Protein AF-A0A7S4Q6T7-F1 (afdb_monomer_lite)

Radius of gyration: 35.08 Å; chains: 1; bounding box: 73×39×99 Å

In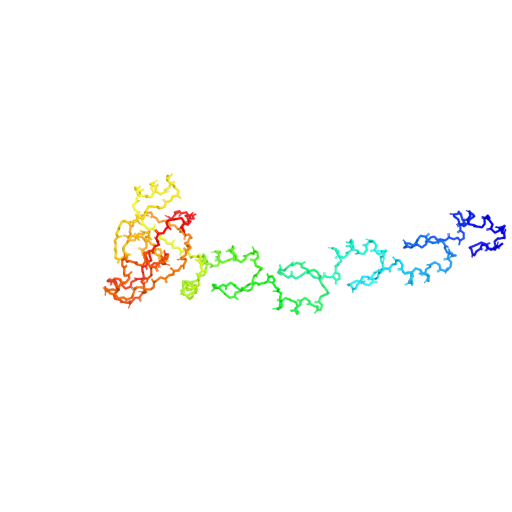terPro domains:
  IPR012317 Poly(ADP-ribose) polymerase, catalytic domain [PF00644] (137-200)

pLDDT: mean 88.5, std 10.19, range [47.94, 97.62]

Secondary structure (DSSP, 8-state):
-B-TTT--B--HHHHHHHHHH-TTEEE-TTT--EEETTTHHHHHHH-TTEEE-TTT--EEEHHHHHHHHTT-TT-EE-TTT--EE-HHHHHHHHHS-TTEEE-TTT--EEEGGGHHHHHHHHHHHS-HHHHTTGGGSTT-EEEEEEEE-HHHHHHHHHHTSPPPBS-STT-SBEEEBS-HHHHHTT-SEEEEEEEE--SEEE--STT-TTTTTGGGGT-SEEEEPTTSSSSTT---EEEES-GGGEEEEEE-

Sequence (252 aa):
ASCEGCNRRFAKADLAAHALYCHGLRACSFCKGRFAKAAVLAHESSCGLAASCEGCNRRFAKADLAVHLRSCTGFRACSFCKSRMLPANVAAHERSCPEVATCSVCNHRVAKNSLADHQIQCCVHAPFSQQTLAAQSDGMKIVMYHGTSERNAASIRREGRFRPSTGGMLGRGVYLSKDVQKAKHYGPVIFRCLVSVGRVKKIDRQGHPLQKTWQTNGYNTAWVPPRCGMVPSGLEENCVLDPDRIQILGAL

Foldseek 3Di:
DAAQQPRDDDDPVCNVVCQVPDPQWDAAPAPRDTDGPVCNVVCNVVPPQWDADPQPRDIDRPVCNVVCQVPPPRWDAAPAPRDTDGPVCNVVCNVVPPQWDAAQQPRDIHGVVCNVVCNVVCLVPPDPVSVVVSLQDFFRKHKWKAAAEPVLVVVCVVVVWHDWDCQDQQGTAGKTGNDPVVNVVHHDKMWIKTARQGAEAEDQDRPDVNSHPVLVVPGQKYKYQAQSPSDPVSGMIMGGHDRVRIHTPDID

Organism: NCBI:txid311494

Structure (mmCIF, N/CA/C/O backbone):
data_AF-A0A7S4Q6T7-F1
#
_entry.id   AF-A0A7S4Q6T7-F1
#
loop_
_atom_site.group_PDB
_atom_site.id
_atom_site.type_symbol
_atom_site.label_atom_id
_atom_site.label_alt_id
_atom_site.label_comp_id
_atom_site.label_asym_id
_atom_site.label_entity_id
_atom_site.label_seq_id
_atom_site.pdbx_PDB_ins_code
_atom_site.Cartn_x
_atom_site.Cartn_y
_atom_site.Cartn_z
_atom_site.occupancy
_atom_site.B_iso_or_equiv
_atom_site.auth_seq_id
_atom_site.auth_comp_id
_atom_site.auth_asym_id
_atom_site.auth_atom_id
_atom_site.pdbx_PDB_model_num
ATOM 1 N N . ALA A 1 1 ? -38.428 17.100 55.686 1.00 87.19 1 ALA A N 1
ATOM 2 C CA . ALA A 1 1 ? -38.336 16.081 54.620 1.00 87.19 1 ALA A CA 1
ATOM 3 C C . ALA A 1 1 ? -37.640 14.839 55.178 1.00 87.19 1 ALA A C 1
ATOM 5 O O . ALA A 1 1 ? -36.886 14.980 56.136 1.00 87.19 1 ALA A O 1
ATOM 6 N N . SER A 1 2 ? -37.920 13.646 54.652 1.00 90.25 2 SER A N 1
ATOM 7 C CA . SER A 1 2 ? -37.324 12.391 55.141 1.00 90.25 2 SER A CA 1
ATOM 8 C C . SER A 1 2 ? -36.236 11.906 54.187 1.00 90.25 2 SER A C 1
ATOM 10 O O . SER A 1 2 ? -36.388 12.025 52.975 1.00 90.25 2 SER A O 1
ATOM 12 N N . CYS A 1 3 ? -35.139 11.378 54.726 1.00 89.81 3 CYS A N 1
ATOM 13 C CA . CYS A 1 3 ? -34.077 10.773 53.927 1.00 89.81 3 CYS A CA 1
ATOM 14 C C . CYS A 1 3 ? -34.484 9.369 53.469 1.00 89.81 3 CYS A C 1
ATOM 16 O O . CYS A 1 3 ? -34.726 8.507 54.307 1.00 89.81 3 CYS A O 1
ATOM 18 N N . GLU A 1 4 ? -34.474 9.109 52.162 1.00 87.19 4 GLU A N 1
ATOM 19 C CA . GLU A 1 4 ? -34.839 7.803 51.584 1.00 87.19 4 GLU A CA 1
ATOM 20 C C . GLU A 1 4 ? -33.895 6.655 51.989 1.00 87.19 4 GLU A C 1
ATOM 22 O O . GLU A 1 4 ? -34.248 5.486 51.883 1.00 87.19 4 GLU A O 1
ATOM 27 N N . GLY A 1 5 ? -32.677 6.968 52.446 1.00 87.94 5 GLY A N 1
ATOM 28 C CA . GLY A 1 5 ? -31.685 5.960 52.830 1.00 87.94 5 GLY A CA 1
ATOM 29 C C . GLY A 1 5 ? -31.777 5.491 54.284 1.00 87.94 5 GLY A C 1
ATOM 30 O O . GLY A 1 5 ? -31.448 4.344 54.572 1.00 87.94 5 GLY A O 1
ATOM 31 N N . CYS A 1 6 ? -32.163 6.370 55.214 1.00 90.75 6 CYS A N 1
ATOM 32 C CA . CYS A 1 6 ? -32.171 6.079 56.658 1.00 90.75 6 CYS A CA 1
ATOM 33 C C . CYS A 1 6 ? -33.498 6.408 57.355 1.00 90.75 6 CYS A C 1
ATOM 35 O O . CYS A 1 6 ? -33.598 6.252 58.570 1.00 90.75 6 CYS A O 1
ATOM 37 N N . ASN A 1 7 ? -34.487 6.909 56.610 1.00 91.25 7 ASN A N 1
ATOM 38 C CA . ASN A 1 7 ? -35.818 7.318 57.067 1.00 91.25 7 ASN A CA 1
ATOM 39 C C . ASN A 1 7 ? -35.849 8.393 58.172 1.00 91.25 7 ASN A C 1
ATOM 41 O O . ASN A 1 7 ? -36.918 8.730 58.679 1.00 91.25 7 ASN A O 1
ATOM 45 N N . ARG A 1 8 ? -34.704 8.998 58.520 1.00 90.94 8 ARG A N 1
ATOM 46 C CA . ARG A 1 8 ? -34.639 10.123 59.466 1.00 90.94 8 ARG A CA 1
ATOM 47 C C . ARG A 1 8 ? -35.201 11.399 58.836 1.00 90.94 8 ARG A C 1
ATOM 49 O O . ARG A 1 8 ? -35.048 11.637 57.635 1.00 90.94 8 ARG A O 1
ATOM 56 N N . ARG A 1 9 ? -35.842 12.226 59.665 1.00 92.62 9 ARG A N 1
ATOM 57 C CA . ARG A 1 9 ? -36.439 13.508 59.269 1.00 92.62 9 ARG A CA 1
ATOM 58 C C . ARG A 1 9 ? -35.442 14.641 59.490 1.00 92.62 9 ARG A C 1
ATOM 60 O O . ARG A 1 9 ? -34.820 14.717 60.540 1.00 92.62 9 ARG A O 1
ATOM 67 N N . PHE A 1 10 ? -35.351 15.532 58.513 1.00 91.44 10 PHE A N 1
ATOM 68 C CA . PHE A 1 10 ? -34.520 16.733 58.545 1.00 91.44 10 PHE A CA 1
ATOM 69 C C . PHE A 1 10 ? -35.343 17.947 58.110 1.00 91.44 10 PHE A C 1
ATOM 71 O O . PHE A 1 10 ? -36.349 17.805 57.391 1.00 91.44 10 PHE A O 1
ATOM 78 N N . ALA A 1 11 ? -34.906 19.148 58.493 1.00 92.56 11 ALA A N 1
ATOM 79 C CA . ALA A 1 11 ? -35.377 20.357 57.831 1.00 92.56 11 ALA A CA 1
ATOM 80 C C . ALA A 1 11 ? -35.034 20.277 56.333 1.00 92.56 11 ALA A C 1
ATOM 82 O O . ALA A 1 11 ? -34.084 19.607 55.923 1.00 92.56 11 ALA A O 1
ATOM 83 N N . LYS A 1 12 ? -35.846 20.911 55.481 1.00 87.25 12 LYS A N 1
ATOM 84 C CA . LYS A 1 12 ? -35.692 20.796 54.020 1.00 87.25 12 LYS A CA 1
ATOM 85 C C . LYS A 1 12 ? -34.316 21.291 53.544 1.00 87.25 12 LYS A C 1
ATOM 87 O O . LYS A 1 12 ? -33.762 20.690 52.632 1.00 87.25 12 LYS A O 1
ATOM 92 N N . ALA A 1 13 ? -33.776 22.327 54.188 1.00 90.00 13 ALA A N 1
ATOM 93 C CA . ALA A 1 13 ? -32.452 22.877 53.903 1.00 90.00 13 ALA A CA 1
ATOM 94 C C . ALA A 1 13 ? -31.308 21.897 54.241 1.00 90.00 13 ALA A C 1
ATOM 96 O O . ALA A 1 13 ? -30.344 21.799 53.488 1.00 90.00 13 ALA A O 1
ATOM 97 N N . ASP A 1 14 ? -31.454 21.105 55.306 1.00 91.12 14 ASP A N 1
ATOM 98 C CA . ASP A 1 14 ? -30.381 20.238 55.818 1.00 91.12 14 ASP A CA 1
ATOM 99 C C . ASP A 1 14 ? -30.351 18.853 55.160 1.00 91.12 14 ASP A C 1
ATOM 101 O O . ASP A 1 14 ? -29.349 18.135 55.232 1.00 91.12 14 ASP A O 1
ATOM 105 N N . LEU A 1 15 ? -31.445 18.454 54.500 1.00 88.25 15 LEU A N 1
ATOM 106 C CA . LEU A 1 15 ? -31.558 17.130 53.887 1.00 88.25 15 LEU A CA 1
ATOM 107 C C . LEU A 1 15 ? -30.479 16.896 52.818 1.00 88.25 15 LEU A C 1
ATOM 109 O O . LEU A 1 15 ? -29.923 15.799 52.742 1.00 88.25 15 LEU A O 1
ATOM 113 N N . ALA A 1 16 ? -30.166 17.916 52.015 1.00 86.62 16 ALA A N 1
ATOM 114 C CA . ALA A 1 16 ? -29.150 17.821 50.969 1.00 86.62 16 ALA A CA 1
ATOM 115 C C . ALA A 1 16 ? -27.748 17.588 51.557 1.00 86.62 16 ALA A C 1
ATOM 117 O O . ALA A 1 16 ? -27.027 16.704 51.095 1.00 86.62 16 ALA A O 1
ATOM 118 N N . ALA A 1 17 ? -27.394 18.315 52.622 1.00 90.19 17 ALA A N 1
ATOM 119 C CA . ALA A 1 17 ? -26.119 18.152 53.317 1.00 90.19 17 ALA A CA 1
ATOM 120 C C . ALA A 1 17 ? -26.006 16.770 53.985 1.00 90.19 17 ALA A C 1
ATOM 122 O O . ALA A 1 17 ? -24.982 16.099 53.852 1.00 90.19 17 ALA A O 1
ATOM 123 N N . HIS A 1 18 ? -27.077 16.292 54.630 1.00 91.62 18 HIS A N 1
ATOM 124 C CA . HIS A 1 18 ? -27.120 14.944 55.204 1.00 91.62 18 HIS A CA 1
ATOM 125 C C . HIS A 1 18 ? -26.920 13.850 54.144 1.00 91.62 18 HIS A C 1
ATOM 127 O O . HIS A 1 18 ? -26.183 12.885 54.371 1.00 91.62 18 HIS A O 1
ATOM 133 N N . ALA A 1 19 ? -27.570 13.983 52.983 1.00 88.38 19 ALA A N 1
ATOM 134 C CA . ALA A 1 19 ? -27.533 12.970 51.933 1.00 88.38 19 ALA A CA 1
ATOM 135 C C . ALA A 1 19 ? -26.102 12.670 51.452 1.00 88.38 19 ALA A C 1
ATOM 137 O O . ALA A 1 19 ? -25.804 11.514 51.143 1.00 88.38 19 ALA A O 1
ATOM 138 N N . LEU A 1 20 ? -25.202 13.661 51.462 1.00 87.00 20 LEU A N 1
ATOM 139 C CA . LEU A 1 20 ? -23.793 13.510 51.070 1.00 87.00 20 LEU A CA 1
ATOM 140 C C . LEU A 1 20 ? -23.015 12.510 51.938 1.00 87.00 20 LEU A C 1
ATOM 142 O O . LEU A 1 20 ? -22.098 11.863 51.437 1.00 87.00 20 LEU A O 1
ATOM 146 N N . TYR A 1 21 ? -23.405 12.333 53.201 1.00 89.81 21 TYR A N 1
ATOM 147 C CA . TYR A 1 21 ? -22.691 11.488 54.168 1.00 89.81 21 TYR A CA 1
ATOM 148 C C . TYR A 1 21 ? -23.543 10.331 54.703 1.00 89.81 21 TYR A C 1
ATOM 150 O O . TYR A 1 21 ? -23.079 9.518 55.499 1.00 89.81 21 TYR A O 1
ATOM 158 N N . CYS A 1 22 ? -24.795 10.212 54.258 1.00 91.06 22 CYS A N 1
ATOM 159 C CA . CYS A 1 22 ? -25.691 9.166 54.726 1.00 91.06 22 CYS A CA 1
ATOM 160 C C . CYS A 1 22 ? -25.204 7.770 54.302 1.00 91.06 22 CYS A C 1
ATOM 162 O O . CYS A 1 22 ? -25.173 7.441 53.112 1.00 91.06 22 CYS A O 1
ATOM 164 N N . HIS A 1 23 ? -24.912 6.916 55.288 1.00 90.88 23 HIS A N 1
ATOM 165 C CA . HIS A 1 23 ? -24.556 5.507 55.080 1.00 90.88 23 HIS A CA 1
ATOM 166 C C . HIS A 1 23 ? -25.702 4.659 54.505 1.00 90.88 23 HIS A C 1
ATOM 168 O O . HIS A 1 23 ? -25.447 3.573 53.986 1.00 90.88 23 HIS A O 1
ATOM 174 N N . GLY A 1 24 ? -26.951 5.127 54.593 1.00 91.44 24 GLY A N 1
ATOM 175 C CA . GLY A 1 24 ? -28.113 4.494 53.958 1.00 91.44 24 GLY A CA 1
ATOM 176 C C . GLY A 1 24 ? -28.202 4.747 52.449 1.00 91.44 24 GLY A C 1
ATOM 177 O O . GLY A 1 24 ? -28.953 4.070 51.747 1.00 91.44 24 GLY A O 1
ATOM 178 N N . LEU A 1 25 ? -27.406 5.692 51.939 1.00 93.19 25 LEU A N 1
ATOM 179 C CA . LEU A 1 25 ? -27.335 6.031 50.525 1.00 93.19 25 LEU A CA 1
ATOM 180 C C . LEU A 1 25 ? -26.034 5.518 49.899 1.00 93.19 25 LEU A C 1
ATOM 182 O O . LEU A 1 25 ? -24.967 5.573 50.514 1.00 93.19 25 LEU A O 1
ATOM 186 N N . ARG A 1 26 ? -26.112 5.076 48.644 1.00 94.44 26 ARG A N 1
ATOM 187 C CA . ARG A 1 26 ? -24.965 4.728 47.797 1.00 94.44 26 ARG A CA 1
ATOM 188 C C . ARG A 1 26 ? -24.995 5.595 46.544 1.00 94.44 26 ARG A C 1
ATOM 190 O O . ARG A 1 26 ? -26.059 5.815 45.969 1.00 94.44 26 ARG A O 1
ATOM 197 N N . ALA A 1 27 ? -23.833 6.082 46.123 1.00 92.62 27 ALA A N 1
ATOM 198 C CA . ALA A 1 27 ? -23.716 6.773 44.848 1.00 92.62 27 ALA A CA 1
ATOM 199 C C . ALA A 1 27 ? -23.863 5.775 43.688 1.00 92.62 27 ALA A C 1
ATOM 201 O O . ALA A 1 27 ? -23.316 4.674 43.739 1.00 92.62 27 ALA A O 1
ATOM 202 N N . CYS A 1 28 ? -24.585 6.169 42.644 1.00 92.38 28 CYS A N 1
ATOM 203 C CA . CYS A 1 28 ? -24.589 5.470 41.366 1.00 92.38 28 CYS A CA 1
ATOM 204 C C . CYS A 1 28 ? -23.191 5.538 40.741 1.00 92.38 28 CYS A C 1
ATOM 206 O O . CYS A 1 28 ? -22.583 6.612 40.664 1.00 92.38 28 CYS A O 1
ATOM 208 N N . SER A 1 29 ? -22.705 4.405 40.239 1.00 90.88 29 SER A N 1
ATOM 209 C CA . SER A 1 29 ? -21.382 4.285 39.616 1.00 90.88 29 SER A CA 1
ATOM 210 C C . SER A 1 29 ? -21.207 5.220 38.414 1.00 90.88 29 SER A C 1
ATOM 212 O O . SER A 1 29 ? -20.089 5.657 38.132 1.00 90.88 29 SER A O 1
ATOM 214 N N . PHE A 1 30 ? -22.315 5.604 37.772 1.00 92.69 30 PHE A N 1
ATOM 215 C CA . PHE A 1 30 ? -22.342 6.407 36.550 1.00 92.69 30 PHE A CA 1
ATOM 216 C C . PHE A 1 30 ? -22.655 7.888 36.808 1.00 92.69 30 PHE A C 1
ATOM 218 O O . PHE A 1 30 ? -21.812 8.738 36.545 1.00 92.69 30 PHE A O 1
ATOM 225 N N . CYS A 1 31 ? -23.842 8.215 37.343 1.00 91.19 31 CYS A N 1
ATOM 226 C CA . CYS A 1 31 ? -24.288 9.608 37.505 1.00 91.19 31 CYS A CA 1
ATOM 227 C C . CYS A 1 31 ? -23.819 10.284 38.796 1.00 91.19 31 CYS A C 1
ATOM 229 O O . CYS A 1 31 ? -24.056 11.473 38.976 1.00 91.19 31 CYS A O 1
ATOM 231 N N . LYS A 1 32 ? -23.217 9.522 39.718 1.00 91.06 32 LYS A N 1
ATOM 232 C CA . LYS A 1 32 ? -22.807 9.962 41.063 1.00 91.06 32 LYS A CA 1
ATOM 233 C C . LYS A 1 32 ? -23.946 10.453 41.972 1.00 91.06 32 LYS A C 1
ATOM 235 O O . LYS A 1 32 ? -23.698 10.731 43.143 1.00 91.06 32 LYS A O 1
ATOM 240 N N . GLY A 1 33 ? -25.192 10.470 41.490 1.00 90.12 33 GLY A N 1
ATOM 241 C CA . GLY A 1 33 ? -26.385 10.678 42.307 1.00 90.12 33 GLY A CA 1
ATOM 242 C C . GLY A 1 33 ? -26.477 9.637 43.422 1.00 90.12 33 GLY A C 1
ATOM 243 O O . GLY A 1 33 ? -26.084 8.483 43.232 1.00 90.12 33 GLY A O 1
ATOM 244 N N . ARG A 1 34 ? -26.953 10.045 44.601 1.00 91.44 34 ARG A N 1
ATOM 245 C CA . ARG A 1 34 ? -27.057 9.181 45.781 1.00 91.44 34 ARG A CA 1
ATOM 246 C C . ARG A 1 34 ? -28.473 8.635 45.910 1.00 91.44 34 ARG A C 1
ATOM 248 O O . ARG A 1 34 ? -29.421 9.405 45.966 1.00 91.44 34 ARG A O 1
ATOM 255 N N . PHE A 1 35 ? -28.587 7.316 45.994 1.00 92.69 35 PHE A N 1
ATOM 256 C CA . PHE A 1 35 ? -29.855 6.589 46.069 1.00 92.69 35 PHE A CA 1
ATOM 257 C C . PHE A 1 35 ? -29.859 5.679 47.290 1.00 92.69 35 PHE A C 1
ATOM 259 O O . PHE A 1 35 ? -28.792 5.286 47.770 1.00 92.69 35 PHE A O 1
ATOM 266 N N . ALA A 1 36 ? -31.042 5.300 47.774 1.00 93.31 36 ALA A N 1
ATOM 267 C CA . ALA A 1 36 ? -31.161 4.254 48.784 1.00 93.31 36 ALA A CA 1
ATOM 268 C C . ALA A 1 36 ? -30.405 2.993 48.337 1.00 93.31 36 ALA A C 1
ATOM 270 O O . ALA A 1 36 ? -30.491 2.578 47.177 1.00 93.31 36 ALA A O 1
ATOM 271 N N . LYS A 1 37 ? -29.666 2.363 49.258 1.00 92.50 37 LYS A N 1
ATOM 272 C CA . LYS A 1 37 ? -28.867 1.158 48.965 1.00 92.50 37 LYS A CA 1
ATOM 273 C C . LYS A 1 37 ? -29.670 0.029 48.303 1.00 92.50 37 LYS A C 1
ATOM 275 O O . LYS A 1 37 ? -29.104 -0.704 47.502 1.00 92.50 37 LYS A O 1
ATOM 280 N N . ALA A 1 38 ? -30.964 -0.087 48.597 1.00 89.88 38 ALA A N 1
ATOM 281 C CA . ALA A 1 38 ? -31.848 -1.076 47.979 1.00 89.88 38 ALA A CA 1
ATOM 282 C C . ALA A 1 38 ? -32.242 -0.736 46.524 1.00 89.88 38 ALA A C 1
ATOM 284 O O . ALA A 1 38 ? -32.524 -1.634 45.741 1.00 89.88 38 ALA A O 1
ATOM 285 N N . ALA A 1 39 ? -32.235 0.546 46.143 1.00 91.69 39 ALA A N 1
ATOM 286 C CA . ALA A 1 39 ? -32.721 1.023 44.843 1.00 91.69 39 ALA A CA 1
ATOM 287 C C . ALA A 1 39 ? -31.597 1.342 43.841 1.00 91.69 39 ALA A C 1
ATOM 289 O O . ALA A 1 39 ? -31.818 1.353 42.631 1.00 91.69 39 ALA A O 1
ATOM 290 N N . VAL A 1 40 ? -30.377 1.589 44.326 1.00 92.81 40 VAL A N 1
ATOM 291 C CA . VAL A 1 40 ? -29.240 2.019 43.495 1.00 92.81 40 VAL A CA 1
ATOM 292 C C . VAL A 1 40 ? -28.896 1.035 42.368 1.00 92.81 40 VAL A C 1
ATOM 294 O O . VAL A 1 40 ? -28.528 1.484 41.291 1.00 92.81 40 VAL A O 1
ATOM 297 N N . LEU A 1 41 ? -29.061 -0.281 42.565 1.00 90.50 41 LEU A N 1
ATOM 298 C CA . LEU A 1 41 ? -28.802 -1.287 41.522 1.00 90.50 41 LEU A CA 1
ATOM 299 C C . LEU A 1 41 ? -29.834 -1.222 40.382 1.00 90.50 41 LEU A C 1
ATOM 301 O O . LEU A 1 41 ? -29.469 -1.300 39.210 1.00 90.50 41 LEU A O 1
ATOM 305 N N . ALA A 1 42 ? -31.113 -1.028 40.720 1.00 92.56 42 ALA A N 1
ATOM 306 C CA . ALA A 1 42 ? -32.193 -0.861 39.746 1.00 92.56 42 ALA A CA 1
ATOM 307 C C . ALA A 1 42 ? -32.084 0.477 38.994 1.00 92.56 42 ALA A C 1
ATOM 309 O O . ALA A 1 42 ? -32.344 0.550 37.794 1.00 92.56 42 ALA A O 1
ATOM 310 N N . HIS A 1 43 ? -31.639 1.537 39.678 1.00 93.00 43 HIS A N 1
ATOM 311 C CA . HIS A 1 43 ? -31.281 2.786 39.009 1.00 93.00 43 HIS A CA 1
ATOM 312 C C . HIS A 1 43 ? -30.083 2.585 38.080 1.00 93.00 43 HIS A C 1
ATOM 314 O O . HIS A 1 43 ? -30.097 3.056 36.945 1.00 93.00 43 HIS A O 1
ATOM 320 N N . GLU A 1 44 ? -29.036 1.898 38.545 1.00 92.94 44 GLU A N 1
ATOM 321 C CA . GLU A 1 44 ? -27.827 1.683 37.763 1.00 92.94 44 GLU A CA 1
ATOM 322 C C . GLU A 1 44 ? -28.172 1.046 36.425 1.00 92.94 44 GLU A C 1
ATOM 324 O O . GLU A 1 44 ? -27.760 1.626 35.430 1.00 92.94 44 GLU A O 1
ATOM 329 N N . SER A 1 45 ? -28.992 -0.011 36.361 1.00 90.44 45 SER A N 1
ATOM 330 C CA . SER A 1 45 ? -29.375 -0.693 35.108 1.00 90.44 45 SER A CA 1
ATOM 331 C C . SER A 1 45 ? -30.078 0.195 34.068 1.00 90.44 45 SER A C 1
ATOM 333 O O . SER A 1 45 ? -29.932 -0.051 32.871 1.00 90.44 45 SER A O 1
ATOM 335 N N . SER A 1 46 ? -30.762 1.259 34.498 1.00 92.06 46 SER A N 1
ATOM 336 C CA . SER A 1 46 ? -31.504 2.199 33.640 1.00 92.06 46 SER A CA 1
ATOM 337 C C . SER A 1 46 ? -30.920 3.621 33.626 1.00 92.06 46 SER A C 1
ATOM 339 O O . SER A 1 46 ? -31.489 4.531 33.026 1.00 92.06 46 SER A O 1
ATOM 341 N N . CYS A 1 47 ? -29.756 3.832 34.251 1.00 92.69 47 CYS A N 1
ATOM 342 C CA . CYS A 1 47 ? -29.143 5.153 34.380 1.00 92.69 47 CYS A CA 1
ATOM 343 C C . CYS A 1 47 ? -28.832 5.780 33.009 1.00 92.69 47 CYS A C 1
ATOM 345 O O . CYS A 1 47 ? -28.023 5.239 32.255 1.00 92.69 47 CYS A O 1
ATOM 347 N N . GLY A 1 48 ? -29.398 6.957 32.718 1.00 90.56 48 GLY A N 1
ATOM 348 C CA . GLY A 1 48 ? -29.227 7.657 31.433 1.00 90.56 48 GLY A CA 1
ATOM 349 C C . GLY A 1 48 ? -27.832 8.251 31.176 1.00 90.56 48 GLY A C 1
ATOM 350 O O . GLY A 1 48 ? -27.531 8.665 30.051 1.00 90.56 48 GLY A O 1
ATOM 351 N N . LEU A 1 49 ? -26.963 8.292 32.195 1.00 91.75 49 LEU A N 1
ATOM 352 C CA . LEU A 1 49 ? -25.543 8.658 32.051 1.00 91.75 49 LEU A CA 1
ATOM 353 C C . LEU A 1 49 ? -24.632 7.454 31.772 1.00 91.75 49 LEU A C 1
ATOM 355 O O . LEU A 1 49 ? -23.437 7.632 31.527 1.00 91.75 49 LEU A O 1
ATOM 359 N N . ALA A 1 50 ? -25.193 6.244 31.758 1.00 92.88 50 ALA A N 1
ATOM 360 C CA . ALA A 1 50 ? -24.518 5.054 31.275 1.00 92.88 50 ALA A CA 1
ATOM 361 C C . ALA A 1 50 ? -24.930 4.722 29.838 1.00 92.88 50 ALA A C 1
ATOM 363 O O . ALA A 1 50 ? -26.023 5.061 29.383 1.00 92.88 50 ALA A O 1
ATOM 364 N N . ALA A 1 51 ? -24.042 4.037 29.132 1.00 94.38 51 ALA A N 1
ATOM 365 C CA . ALA A 1 51 ? -24.288 3.472 27.818 1.00 94.38 51 ALA A CA 1
ATOM 366 C C . ALA A 1 51 ? -23.773 2.031 27.778 1.00 94.38 51 ALA A C 1
ATOM 368 O O . ALA A 1 51 ? -22.771 1.692 28.417 1.00 94.38 51 ALA A O 1
ATOM 369 N N . SER A 1 52 ? -24.482 1.180 27.046 1.00 94.19 52 SER A N 1
ATOM 370 C CA . SER A 1 52 ? -24.095 -0.212 26.835 1.00 94.19 52 SER A CA 1
ATOM 371 C C . SER A 1 52 ? -23.169 -0.317 25.629 1.00 94.19 52 SER A C 1
ATOM 373 O O . SER A 1 52 ? -23.388 0.321 24.604 1.00 94.19 52 SER A O 1
ATOM 375 N N . CYS A 1 53 ? -22.136 -1.140 25.746 1.00 94.62 53 CYS A N 1
ATOM 376 C CA . CYS A 1 53 ? -21.279 -1.499 24.628 1.00 94.62 53 CYS A CA 1
ATOM 377 C C . CYS A 1 53 ? -21.978 -2.536 23.741 1.00 94.62 53 CYS A C 1
ATOM 379 O O . CYS A 1 53 ? -22.262 -3.630 24.214 1.00 94.62 53 CYS A O 1
ATOM 381 N N . GLU A 1 54 ? -22.181 -2.248 22.456 1.00 93.25 54 GLU A N 1
ATOM 382 C CA . GLU A 1 54 ? -22.834 -3.179 21.515 1.00 93.25 54 GLU A CA 1
ATOM 383 C C . GLU A 1 54 ? -22.077 -4.506 21.342 1.00 93.25 54 GLU A C 1
ATOM 385 O O . GLU A 1 54 ? -22.675 -5.537 21.058 1.00 93.25 54 GLU A O 1
ATOM 390 N N . GLY A 1 55 ? -20.752 -4.500 21.525 1.00 92.19 55 GLY A N 1
ATOM 391 C CA . GLY A 1 55 ? -19.927 -5.693 21.333 1.00 92.19 55 GLY A CA 1
ATOM 392 C C . GLY A 1 55 ? -19.923 -6.663 22.519 1.00 92.19 55 GLY A C 1
ATOM 393 O O . GLY A 1 55 ? -19.788 -7.865 22.318 1.00 92.19 55 GLY A O 1
ATOM 394 N N . CYS A 1 56 ? -20.018 -6.169 23.761 1.00 93.88 56 CYS A N 1
ATOM 395 C CA . CYS A 1 56 ? -19.927 -7.021 24.961 1.00 93.88 56 CYS A CA 1
ATOM 396 C C . CYS A 1 56 ? -21.070 -6.842 25.968 1.00 93.88 56 CYS A C 1
ATOM 398 O O . CYS A 1 56 ? -21.040 -7.455 27.033 1.00 93.88 56 CYS A O 1
ATOM 400 N N . ASN A 1 57 ? -22.043 -5.981 25.662 1.00 93.06 57 ASN A N 1
ATOM 401 C CA . ASN A 1 57 ? -23.225 -5.659 26.466 1.00 93.06 57 ASN A CA 1
ATOM 402 C C . ASN A 1 57 ? -22.954 -5.113 27.882 1.00 93.06 57 ASN A C 1
ATOM 404 O O . ASN A 1 57 ? -23.886 -4.896 28.655 1.00 93.06 57 ASN A O 1
ATOM 408 N N . ARG A 1 58 ? -21.693 -4.825 28.234 1.00 92.06 58 ARG A N 1
ATOM 409 C CA . ARG A 1 58 ? -21.344 -4.167 29.500 1.00 92.06 58 ARG A CA 1
ATOM 410 C C . ARG A 1 58 ? -21.701 -2.686 29.464 1.00 92.06 58 ARG A C 1
ATOM 412 O O . ARG A 1 58 ? -21.614 -2.043 28.418 1.00 92.06 58 ARG A O 1
ATOM 419 N N . ARG A 1 59 ? -22.070 -2.148 30.628 1.00 92.56 59 ARG A N 1
ATOM 420 C CA . ARG A 1 59 ? -22.469 -0.747 30.800 1.00 92.56 59 ARG A CA 1
ATOM 421 C C . ARG A 1 59 ? -21.308 0.072 31.346 1.00 92.56 59 ARG A C 1
ATOM 423 O O . ARG A 1 59 ? -20.643 -0.345 32.290 1.00 92.56 59 ARG A O 1
ATOM 430 N N . PHE A 1 60 ? -21.096 1.236 30.753 1.00 93.00 60 PHE A N 1
ATOM 431 C CA . PHE A 1 60 ? -20.032 2.174 31.100 1.00 93.00 60 PHE A CA 1
ATOM 432 C C . PHE A 1 60 ? -20.630 3.561 31.282 1.00 93.00 60 PHE A C 1
ATOM 434 O O . PHE A 1 60 ? -21.657 3.869 30.673 1.00 93.00 60 PHE A O 1
ATOM 441 N N . ALA A 1 61 ? -19.984 4.424 32.067 1.00 91.75 61 ALA A N 1
ATOM 442 C CA . ALA A 1 61 ? -20.281 5.847 31.968 1.00 91.75 61 ALA A CA 1
ATOM 443 C C . ALA A 1 61 ? -20.002 6.301 30.526 1.00 91.75 61 ALA A C 1
ATOM 445 O O . ALA A 1 61 ? -19.057 5.822 29.896 1.00 91.75 61 ALA A O 1
ATOM 446 N N . LYS A 1 62 ? -20.816 7.213 29.985 1.00 88.81 62 LYS A N 1
ATOM 447 C CA . LYS A 1 62 ? -20.678 7.659 28.584 1.00 88.81 62 LYS A CA 1
ATOM 448 C C . LYS A 1 62 ? -19.257 8.132 28.237 1.00 88.81 62 LYS A C 1
ATOM 450 O O . LYS A 1 62 ? -18.778 7.831 27.149 1.00 88.81 62 LYS A O 1
ATOM 455 N N . ALA A 1 63 ? -18.572 8.794 29.172 1.00 86.56 63 ALA A N 1
ATOM 456 C CA . ALA A 1 63 ? -17.181 9.228 29.013 1.00 86.56 63 ALA A CA 1
ATOM 457 C C . ALA A 1 63 ? -16.187 8.055 28.869 1.00 86.56 63 ALA A C 1
ATOM 459 O O . ALA A 1 63 ? -15.240 8.133 28.088 1.00 86.56 63 ALA A O 1
ATOM 460 N N . ASP A 1 64 ? -16.439 6.942 29.559 1.00 91.75 64 ASP A N 1
ATOM 461 C CA . ASP A 1 64 ? -15.551 5.775 29.586 1.00 91.75 64 ASP A CA 1
ATOM 462 C C . ASP A 1 64 ? -15.823 4.801 28.434 1.00 91.75 64 ASP A C 1
ATOM 464 O O . ASP A 1 64 ? -14.945 4.022 28.051 1.00 91.75 64 ASP A O 1
ATOM 468 N N . LEU A 1 65 ? -17.023 4.843 27.840 1.00 92.44 65 LEU A N 1
ATOM 469 C CA . LEU A 1 65 ? -17.381 3.963 26.727 1.00 92.44 65 LEU A CA 1
ATOM 470 C C . LEU A 1 65 ? -16.413 4.139 25.549 1.00 92.44 65 LEU A C 1
ATOM 472 O O . LEU A 1 65 ? -15.925 3.152 25.004 1.00 92.44 65 LEU A O 1
ATOM 476 N N . ALA A 1 66 ? -16.062 5.381 25.201 1.00 88.44 66 ALA A N 1
ATOM 477 C CA . ALA A 1 66 ? -15.111 5.665 24.125 1.00 88.44 66 ALA A CA 1
ATOM 478 C C . ALA A 1 66 ? -13.717 5.062 24.387 1.00 88.44 66 ALA A C 1
ATOM 480 O O . ALA A 1 66 ? -13.025 4.652 23.452 1.00 88.44 66 ALA A O 1
ATOM 481 N N . VAL A 1 67 ? -13.304 4.976 25.656 1.00 92.62 67 VAL A N 1
ATOM 482 C CA . VAL A 1 67 ? -12.054 4.323 26.068 1.00 92.62 67 VAL A CA 1
ATOM 483 C C . VAL A 1 67 ? -12.161 2.811 25.918 1.00 92.62 67 VAL A C 1
ATOM 485 O O . VAL A 1 67 ? -11.288 2.189 25.313 1.00 92.62 67 VAL A O 1
ATOM 488 N N . HIS A 1 68 ? -13.262 2.233 26.392 1.00 93.62 68 HIS A N 1
ATOM 489 C CA . HIS A 1 68 ? -13.531 0.803 26.297 1.00 93.62 68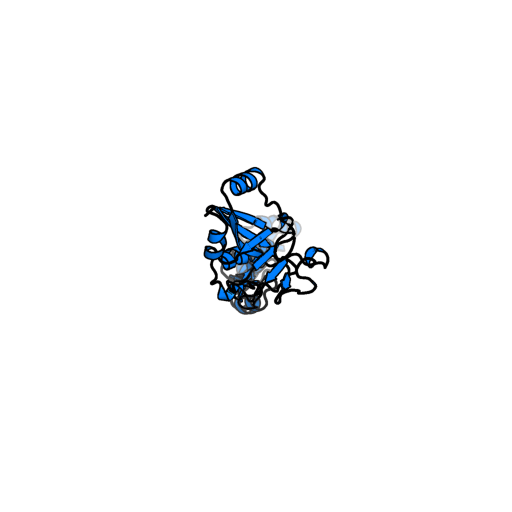 HIS A CA 1
ATOM 490 C C . HIS A 1 68 ? -13.582 0.292 24.846 1.00 93.62 68 HIS A C 1
ATOM 492 O O . HIS A 1 68 ? -13.010 -0.757 24.538 1.00 93.62 68 HIS A O 1
ATOM 498 N N . LEU A 1 69 ? -14.224 1.028 23.931 1.00 91.25 69 LEU A N 1
ATOM 499 C CA . LEU A 1 69 ? -14.377 0.615 22.527 1.00 91.25 69 LEU A CA 1
ATOM 500 C C . LEU A 1 69 ? -13.031 0.399 21.811 1.00 91.25 69 LEU A C 1
ATOM 502 O O . LEU A 1 69 ? -12.951 -0.401 20.877 1.00 91.25 69 LEU A O 1
ATOM 506 N N . ARG A 1 70 ? -11.950 1.039 22.278 1.00 89.69 70 ARG A N 1
ATOM 507 C CA . ARG A 1 70 ? -10.605 0.872 21.706 1.00 89.69 70 ARG A CA 1
ATOM 508 C C . ARG A 1 70 ? -9.976 -0.488 21.979 1.00 89.69 70 ARG A C 1
ATOM 510 O O . ARG A 1 70 ? -9.077 -0.866 21.233 1.00 89.69 70 ARG A O 1
ATOM 517 N N . SER A 1 71 ? -10.425 -1.219 22.997 1.00 91.44 71 SER A N 1
ATOM 518 C CA . SER A 1 71 ? -9.868 -2.522 23.398 1.00 91.44 71 SER A CA 1
ATOM 519 C C . SER A 1 71 ? -10.923 -3.621 23.563 1.00 91.44 71 SER A C 1
ATOM 521 O O . SER A 1 71 ? -10.575 -4.768 23.833 1.00 91.44 71 SER A O 1
ATOM 523 N N . CYS A 1 72 ? -12.205 -3.314 23.349 1.00 94.94 72 CYS A N 1
ATOM 524 C CA . CYS A 1 72 ? -13.297 -4.269 23.509 1.00 94.94 72 CYS A CA 1
ATOM 525 C C . CYS A 1 72 ? -13.178 -5.473 22.560 1.00 94.94 72 CYS A C 1
ATOM 527 O O . CYS A 1 72 ? -13.283 -5.340 21.341 1.00 94.94 72 CYS A O 1
ATOM 529 N N . THR A 1 73 ? -13.052 -6.673 23.125 1.00 93.56 73 THR A N 1
ATOM 530 C CA . THR A 1 73 ? -12.984 -7.945 22.383 1.00 93.56 73 THR A CA 1
ATOM 531 C C . THR A 1 73 ? -14.266 -8.287 21.620 1.00 93.56 73 THR A C 1
ATOM 533 O O . THR A 1 73 ? -14.230 -9.108 20.710 1.00 93.56 73 THR A O 1
ATOM 536 N N . GLY A 1 74 ? -15.381 -7.619 21.933 1.00 94.06 74 GLY A N 1
ATOM 537 C CA . GLY A 1 74 ? -16.637 -7.714 21.187 1.00 94.06 74 GLY A CA 1
ATOM 538 C C . GLY A 1 74 ? -16.610 -7.050 19.805 1.00 94.06 74 GLY A C 1
ATOM 539 O O . GLY A 1 74 ? -17.572 -7.168 19.055 1.00 94.06 74 GLY A O 1
ATOM 540 N N . PHE A 1 75 ? -15.521 -6.360 19.453 1.00 94.75 75 PHE A N 1
ATOM 541 C CA . PHE A 1 75 ? -15.305 -5.774 18.131 1.00 94.75 75 PHE A CA 1
ATOM 542 C C . PHE A 1 75 ? -14.091 -6.399 17.457 1.00 94.75 75 PHE A C 1
ATOM 544 O O . PHE A 1 75 ? -13.069 -6.649 18.100 1.00 94.75 75 PHE A O 1
ATOM 551 N N . ARG A 1 76 ? -14.168 -6.542 16.136 1.00 94.88 76 ARG A N 1
ATOM 552 C CA . ARG A 1 76 ? -13.062 -6.974 15.278 1.00 94.88 76 ARG A CA 1
ATOM 553 C C . ARG A 1 76 ? -12.658 -5.843 14.339 1.00 94.88 76 ARG A C 1
ATOM 555 O O . ARG A 1 76 ? -13.496 -5.054 13.908 1.00 94.88 76 ARG A O 1
ATOM 562 N N . ALA A 1 77 ? -11.363 -5.749 14.059 1.00 94.12 77 ALA A N 1
ATOM 563 C CA . ALA A 1 77 ? -10.822 -4.777 13.120 1.00 94.12 77 ALA A CA 1
ATOM 564 C C . ALA A 1 77 ? -10.877 -5.326 11.688 1.00 94.12 77 ALA A C 1
ATOM 566 O O . ALA A 1 77 ? -10.599 -6.505 11.471 1.00 94.12 77 ALA A O 1
ATOM 567 N N . CYS A 1 78 ? -11.194 -4.461 10.726 1.00 94.44 78 CYS A N 1
ATOM 568 C CA . CYS A 1 78 ? -11.027 -4.752 9.304 1.00 94.44 78 CYS A CA 1
ATOM 569 C C . CYS A 1 78 ? -9.554 -5.043 8.982 1.00 94.44 78 CYS A C 1
ATOM 571 O O . CYS A 1 78 ? -8.660 -4.311 9.424 1.00 94.44 78 CYS A O 1
ATOM 573 N N . SER A 1 79 ? -9.297 -6.066 8.166 1.00 92.00 79 SER A N 1
ATOM 574 C CA . SER A 1 79 ? -7.940 -6.455 7.759 1.00 92.00 79 SER A CA 1
ATOM 575 C C . SER A 1 79 ? -7.205 -5.338 7.005 1.00 92.00 79 SER A C 1
ATOM 577 O O . SER A 1 79 ? -5.979 -5.246 7.107 1.00 92.00 79 SER A O 1
ATOM 579 N N . PHE A 1 80 ? -7.942 -4.445 6.334 1.00 93.69 80 PHE A N 1
ATOM 580 C CA . PHE A 1 80 ? -7.408 -3.357 5.509 1.00 93.69 80 PHE A CA 1
ATOM 581 C C . PHE A 1 80 ? -7.346 -2.017 6.267 1.00 93.69 80 PHE A C 1
ATOM 583 O O . PHE A 1 80 ? -6.256 -1.573 6.613 1.00 93.69 80 PHE A O 1
ATOM 590 N N . CYS A 1 81 ? -8.490 -1.397 6.597 1.00 93.06 81 CYS A N 1
ATOM 591 C CA . CYS A 1 81 ? -8.539 -0.045 7.189 1.00 93.06 81 CYS A CA 1
ATOM 592 C C . CYS A 1 81 ? -8.360 0.014 8.716 1.00 93.06 81 CYS A C 1
ATOM 594 O O . CYS A 1 81 ? -8.302 1.099 9.287 1.00 93.06 81 CYS A O 1
ATOM 596 N N . LYS A 1 82 ? -8.339 -1.137 9.400 1.00 92.94 82 LYS A N 1
ATOM 597 C CA . LYS A 1 82 ? -8.260 -1.258 10.870 1.00 92.94 82 LYS A CA 1
ATOM 598 C C . LYS A 1 82 ? -9.438 -0.665 11.660 1.00 92.94 82 LYS A C 1
ATOM 600 O O . LYS A 1 82 ? -9.441 -0.764 12.887 1.00 92.94 82 LYS A O 1
ATOM 605 N N . SER A 1 83 ? -10.471 -0.135 10.999 1.00 91.75 83 SER A N 1
ATOM 606 C CA . SER A 1 83 ? -11.716 0.269 11.660 1.00 91.75 83 SER A CA 1
ATOM 607 C C . SER A 1 83 ? -12.326 -0.913 12.415 1.00 91.75 83 SER A C 1
ATOM 609 O O . SER A 1 83 ? -12.407 -2.026 11.887 1.00 91.75 83 SER A O 1
ATOM 611 N N . ARG A 1 84 ? -12.743 -0.668 13.662 1.00 92.94 84 ARG A N 1
ATOM 612 C CA . ARG A 1 84 ? -13.358 -1.672 14.537 1.00 92.94 84 ARG A CA 1
ATOM 613 C C . ARG A 1 84 ? -14.868 -1.686 14.337 1.00 92.94 84 ARG A C 1
ATOM 615 O O . ARG A 1 84 ? -15.499 -0.636 14.349 1.00 92.94 84 ARG A O 1
ATOM 622 N N . MET A 1 85 ? -15.439 -2.873 14.189 1.00 93.81 85 MET A N 1
ATOM 623 C CA . MET A 1 85 ? -16.878 -3.074 14.014 1.00 93.81 85 MET A CA 1
ATOM 624 C C . MET A 1 85 ? -17.326 -4.399 14.625 1.00 93.81 85 MET A C 1
ATOM 626 O O . MET A 1 85 ? -16.501 -5.221 15.039 1.00 93.81 85 MET A O 1
ATOM 630 N N . LEU A 1 86 ? -18.640 -4.593 14.708 1.00 94.12 86 LEU A N 1
ATOM 631 C CA . LEU A 1 86 ? -19.210 -5.857 15.153 1.00 94.12 86 LEU A CA 1
ATOM 632 C C . LEU A 1 86 ? -18.756 -6.992 14.219 1.00 94.12 86 LEU A C 1
ATOM 634 O O . LEU A 1 86 ? -18.756 -6.800 13.000 1.00 94.12 86 LEU A O 1
ATOM 638 N N . PRO A 1 87 ? -18.405 -8.179 14.751 1.00 94.06 87 PRO A N 1
ATOM 639 C CA . PRO A 1 87 ? -17.944 -9.316 13.957 1.00 94.06 87 PRO A CA 1
ATOM 640 C C . PRO A 1 87 ? -18.843 -9.663 12.762 1.00 94.06 87 PRO A C 1
ATOM 642 O O . PRO A 1 87 ? -18.324 -9.991 11.698 1.00 94.06 87 PRO A O 1
ATOM 645 N N . ALA A 1 88 ? -20.164 -9.524 12.913 1.00 94.06 88 ALA A N 1
ATOM 646 C CA . ALA A 1 88 ? -21.143 -9.769 11.852 1.00 94.06 88 ALA A CA 1
ATOM 647 C C . ALA A 1 88 ? -20.972 -8.846 10.626 1.00 94.06 88 ALA A C 1
ATOM 649 O O . ALA A 1 88 ? -21.259 -9.250 9.502 1.00 94.06 88 ALA A O 1
ATOM 650 N N . ASN A 1 89 ? -20.445 -7.633 10.821 1.00 95.00 89 ASN A N 1
ATOM 651 C CA . ASN A 1 89 ? -20.321 -6.618 9.770 1.00 95.00 89 ASN A CA 1
ATOM 652 C C . ASN A 1 89 ? -18.958 -6.650 9.065 1.00 95.00 89 ASN A C 1
ATOM 654 O O . ASN A 1 89 ? -18.824 -6.097 7.973 1.00 95.00 89 ASN A O 1
ATOM 658 N N . VAL A 1 90 ? -17.955 -7.314 9.656 1.00 94.38 90 VAL A N 1
ATOM 659 C CA . VAL A 1 90 ? -16.574 -7.316 9.144 1.00 94.38 90 VAL A CA 1
ATOM 660 C C . VAL A 1 90 ? -16.510 -7.864 7.727 1.00 94.38 90 VAL A C 1
ATOM 662 O O . VAL A 1 90 ? -15.961 -7.206 6.853 1.00 94.38 90 VAL A O 1
ATOM 665 N N . ALA A 1 91 ? -17.112 -9.027 7.473 1.00 93.50 91 ALA A N 1
ATOM 666 C CA . ALA A 1 91 ? -17.032 -9.663 6.160 1.00 93.50 91 ALA A CA 1
ATOM 667 C C . ALA A 1 91 ? -17.698 -8.819 5.060 1.00 93.50 91 ALA A C 1
ATOM 669 O O . ALA A 1 91 ? -17.202 -8.761 3.936 1.00 93.50 91 ALA A O 1
ATOM 670 N N . ALA A 1 92 ? -18.817 -8.159 5.373 1.00 95.12 92 ALA A N 1
ATOM 671 C CA . ALA A 1 92 ? -19.499 -7.270 4.436 1.00 95.12 92 ALA A CA 1
ATOM 672 C C . ALA A 1 92 ? -18.655 -6.027 4.141 1.00 95.12 92 ALA A C 1
ATOM 674 O O . ALA A 1 92 ? -18.402 -5.723 2.977 1.00 95.12 92 ALA A O 1
ATOM 675 N N . HIS A 1 93 ? -18.148 -5.377 5.188 1.00 95.00 93 HIS A N 1
ATOM 676 C CA . HIS A 1 93 ? -17.265 -4.228 5.049 1.00 95.00 93 HIS A CA 1
ATOM 677 C C . HIS A 1 93 ? -15.988 -4.576 4.279 1.00 95.00 93 HIS A C 1
ATOM 679 O O . HIS A 1 93 ? -15.591 -3.840 3.385 1.00 95.00 93 HIS A O 1
ATOM 685 N N . GLU A 1 94 ? -15.344 -5.702 4.582 1.00 94.19 94 GLU A N 1
ATOM 686 C CA . GLU A 1 94 ? -14.108 -6.116 3.924 1.00 94.19 94 GLU A CA 1
ATOM 687 C C . GLU A 1 94 ? -14.286 -6.350 2.427 1.00 94.19 94 GLU A C 1
ATOM 689 O O . GLU A 1 94 ? -13.300 -6.236 1.711 1.00 94.19 94 GLU A O 1
ATOM 694 N N . ARG A 1 95 ? -15.492 -6.635 1.916 1.00 92.00 95 ARG A N 1
ATOM 695 C CA . ARG A 1 95 ? -15.752 -6.727 0.466 1.00 92.00 95 ARG A CA 1
ATOM 696 C C . ARG A 1 95 ? -15.776 -5.361 -0.217 1.00 92.00 95 ARG A C 1
ATOM 698 O O . ARG A 1 95 ? -15.260 -5.245 -1.323 1.00 92.00 95 ARG A O 1
ATOM 705 N N . SER A 1 96 ? -16.306 -4.340 0.449 1.00 93.06 96 SER A N 1
ATOM 706 C CA . SER A 1 96 ? -16.466 -2.980 -0.087 1.00 93.06 96 SER A CA 1
ATOM 707 C C . SER A 1 96 ? -15.576 -1.946 0.614 1.00 93.06 96 SER A C 1
ATOM 709 O O . SER A 1 96 ? -15.890 -0.758 0.618 1.00 93.06 96 SER A O 1
ATOM 711 N N . CYS A 1 97 ? -14.494 -2.390 1.261 1.00 94.00 97 CYS A N 1
ATOM 712 C CA . CYS A 1 97 ? -13.638 -1.520 2.058 1.00 94.00 97 CYS A CA 1
ATOM 713 C C . CYS A 1 97 ? -12.962 -0.488 1.142 1.00 94.00 97 CYS A C 1
ATOM 715 O O . CYS A 1 97 ? -12.243 -0.891 0.229 1.00 94.00 97 CYS A O 1
ATOM 717 N N . PRO A 1 98 ? -13.122 0.825 1.377 1.00 93.44 98 PRO A N 1
ATOM 718 C CA . PRO A 1 98 ? -12.517 1.843 0.520 1.00 93.44 98 PRO A CA 1
ATOM 719 C C . PRO A 1 98 ? -10.987 1.854 0.612 1.00 93.44 98 PRO A C 1
ATOM 721 O O . PRO A 1 98 ? -10.335 2.353 -0.298 1.00 93.44 98 PRO A O 1
ATOM 724 N N . GLU A 1 99 ? -10.406 1.264 1.660 1.00 94.44 99 GLU A N 1
ATOM 725 C CA . GLU A 1 99 ? -8.955 1.188 1.876 1.00 94.44 99 GLU A CA 1
ATOM 726 C C . GLU A 1 99 ? -8.307 -0.070 1.284 1.00 94.44 99 GLU A C 1
ATOM 728 O O . GLU A 1 99 ? -7.134 -0.346 1.541 1.00 94.44 99 GLU A O 1
ATOM 733 N N . VAL A 1 100 ? -9.050 -0.846 0.489 1.00 92.25 100 VAL A N 1
ATOM 734 C CA . VAL A 1 100 ? -8.512 -1.995 -0.245 1.00 92.25 100 VAL A CA 1
ATOM 735 C C . VAL A 1 100 ? -8.144 -1.602 -1.674 1.00 92.25 100 VAL A C 1
ATOM 737 O O . VAL A 1 100 ? -8.825 -0.803 -2.319 1.00 92.25 100 VAL A O 1
ATOM 740 N N . ALA A 1 101 ? -7.064 -2.180 -2.181 1.00 90.50 101 ALA A N 1
ATOM 741 C CA . ALA A 1 101 ? -6.700 -2.135 -3.587 1.00 90.50 101 ALA A CA 1
ATOM 742 C C . ALA A 1 101 ? -6.259 -3.518 -4.064 1.00 90.50 101 ALA A C 1
ATOM 744 O O . ALA A 1 101 ? -5.870 -4.377 -3.272 1.00 90.50 101 ALA A O 1
ATOM 745 N N . THR A 1 102 ? -6.330 -3.731 -5.372 1.00 88.12 102 THR A N 1
ATOM 746 C CA . THR A 1 102 ? -5.930 -4.987 -6.002 1.00 88.12 102 THR A CA 1
ATOM 747 C C . THR A 1 102 ? -4.532 -4.837 -6.586 1.00 88.12 102 THR A C 1
ATOM 749 O O . THR A 1 102 ? -4.261 -3.899 -7.335 1.00 88.12 102 THR A O 1
ATOM 752 N N . CYS A 1 103 ? -3.639 -5.765 -6.254 1.00 82.88 103 CYS A N 1
ATOM 753 C CA . CYS A 1 103 ? -2.319 -5.848 -6.860 1.00 82.88 103 CYS A CA 1
ATOM 754 C C . CYS A 1 103 ? -2.446 -6.175 -8.351 1.00 82.88 103 CYS A C 1
ATOM 756 O O . CYS A 1 103 ? -2.970 -7.225 -8.707 1.00 82.88 103 CYS A O 1
ATOM 758 N N . SER A 1 104 ? -1.912 -5.319 -9.222 1.00 76.44 104 SER A N 1
ATOM 759 C CA . SER A 1 104 ? -1.940 -5.530 -10.679 1.00 76.44 104 SER A CA 1
ATOM 760 C C . SER A 1 104 ? -1.119 -6.733 -11.168 1.00 76.44 104 SER A C 1
ATOM 762 O O . SER A 1 104 ? -1.261 -7.127 -12.319 1.00 76.44 104 SER A O 1
ATOM 764 N N . VAL A 1 105 ? -0.264 -7.315 -10.318 1.00 73.00 105 VAL A N 1
ATOM 765 C CA . VAL A 1 105 ? 0.601 -8.456 -10.667 1.00 73.00 105 VAL A CA 1
ATOM 766 C C . VAL A 1 105 ? -0.079 -9.789 -10.347 1.00 73.00 105 VAL A C 1
ATOM 768 O O . VAL A 1 105 ? -0.153 -10.667 -11.199 1.00 73.00 105 VAL A O 1
ATOM 771 N N . CYS A 1 106 ? -0.592 -9.951 -9.122 1.00 81.75 106 CYS A N 1
ATOM 772 C CA . CYS A 1 106 ? -1.149 -11.219 -8.630 1.00 81.75 106 CYS A CA 1
ATOM 773 C C . CYS A 1 106 ? -2.659 -11.183 -8.352 1.00 81.75 106 CYS A C 1
ATOM 775 O O . CYS A 1 106 ? -3.204 -12.159 -7.836 1.00 81.75 106 CYS A O 1
ATOM 777 N N . ASN A 1 107 ? -3.326 -10.055 -8.613 1.00 82.44 107 ASN A N 1
ATOM 778 C CA . ASN A 1 107 ? -4.741 -9.806 -8.317 1.00 82.44 107 ASN A CA 1
ATOM 779 C C . ASN A 1 107 ? -5.154 -9.993 -6.843 1.00 82.44 107 ASN A C 1
ATOM 781 O O . ASN A 1 107 ? -6.345 -10.061 -6.535 1.00 82.44 107 ASN A O 1
ATOM 785 N N . HIS A 1 108 ? -4.199 -10.038 -5.908 1.00 87.88 108 HIS A N 1
ATOM 786 C CA . HIS A 1 108 ? -4.515 -10.099 -4.483 1.00 87.88 108 HIS A CA 1
ATOM 787 C C . HIS A 1 108 ? -4.986 -8.747 -3.957 1.00 87.88 108 HIS A C 1
ATOM 789 O O . HIS A 1 108 ? -4.495 -7.688 -4.351 1.00 87.88 108 HIS A O 1
ATOM 795 N N . ARG A 1 109 ? -5.932 -8.804 -3.020 1.00 91.25 109 ARG A N 1
ATOM 796 C CA . ARG A 1 109 ? -6.471 -7.642 -2.315 1.00 91.25 109 ARG A CA 1
ATOM 797 C C . ARG A 1 109 ? -5.551 -7.293 -1.153 1.00 91.25 109 ARG A C 1
ATOM 799 O O . ARG A 1 109 ? -5.337 -8.118 -0.268 1.00 91.25 109 ARG A O 1
ATOM 806 N N . VAL A 1 110 ? -5.034 -6.076 -1.146 1.00 90.44 110 VAL A N 1
ATOM 807 C CA . VAL A 1 110 ? -4.114 -5.567 -0.124 1.00 90.44 110 VAL A CA 1
ATOM 808 C C . VAL A 1 110 ? -4.568 -4.193 0.357 1.00 90.44 110 VAL A C 1
ATOM 810 O O . VAL A 1 110 ? -5.363 -3.522 -0.301 1.00 90.44 110 VAL A O 1
ATOM 813 N N . ALA A 1 111 ? -4.092 -3.771 1.526 1.00 91.69 111 ALA A N 1
ATOM 814 C CA . ALA A 1 111 ? -4.355 -2.422 2.012 1.00 91.69 111 ALA A CA 1
ATOM 815 C C . ALA A 1 111 ? -3.683 -1.392 1.086 1.00 91.69 111 ALA A C 1
ATOM 817 O O . ALA A 1 111 ? -2.537 -1.587 0.676 1.00 91.69 111 ALA A O 1
ATOM 818 N N . LYS A 1 112 ? -4.381 -0.299 0.754 1.00 89.62 112 LYS A N 1
ATOM 819 C CA . LYS A 1 112 ? -3.894 0.744 -0.171 1.00 89.62 112 LYS A CA 1
ATOM 820 C C . LYS A 1 112 ? -2.520 1.289 0.214 1.00 89.62 112 LYS A C 1
ATOM 822 O O . LYS A 1 112 ? -1.652 1.423 -0.641 1.00 89.62 112 LYS A O 1
ATOM 827 N N . ASN A 1 113 ? -2.312 1.550 1.501 1.00 86.38 113 ASN A N 1
ATOM 828 C CA . ASN A 1 113 ? -1.046 2.044 2.045 1.00 86.38 113 ASN A CA 1
ATOM 829 C C . ASN A 1 113 ? 0.118 1.042 1.934 1.00 86.38 113 ASN A C 1
ATOM 831 O O . ASN A 1 113 ? 1.268 1.449 2.035 1.00 86.38 113 ASN A O 1
ATOM 835 N N . SER A 1 114 ? -0.162 -0.242 1.715 1.00 88.38 114 SER A N 1
ATOM 836 C CA . SER A 1 114 ? 0.842 -1.296 1.524 1.00 88.38 114 SER A CA 1
ATOM 837 C C . SER A 1 114 ? 0.920 -1.788 0.077 1.00 88.38 114 SER A C 1
ATOM 839 O O . SER A 1 114 ? 1.719 -2.674 -0.220 1.00 88.38 114 SER A O 1
ATOM 841 N N . LEU A 1 115 ? 0.104 -1.241 -0.834 1.00 85.00 115 LEU A N 1
ATOM 842 C CA . LEU A 1 115 ? 0.031 -1.701 -2.221 1.00 85.00 115 LEU A CA 1
ATOM 843 C C . LEU A 1 115 ? 1.365 -1.529 -2.947 1.00 85.00 115 LEU A C 1
ATOM 845 O O . LEU A 1 115 ? 1.784 -2.449 -3.639 1.00 85.00 115 LEU A O 1
ATOM 849 N N . ALA A 1 116 ? 2.034 -0.386 -2.780 1.00 75.69 116 ALA A N 1
ATOM 850 C CA . ALA A 1 116 ? 3.291 -0.101 -3.468 1.00 75.69 116 ALA A CA 1
ATOM 851 C C . ALA A 1 116 ? 4.390 -1.102 -3.077 1.00 75.69 116 ALA A C 1
ATOM 853 O O . ALA A 1 116 ? 4.999 -1.721 -3.949 1.00 75.69 116 ALA A O 1
ATOM 854 N N . ASP A 1 117 ? 4.587 -1.320 -1.777 1.00 80.06 117 ASP A N 1
ATOM 855 C CA . ASP A 1 117 ? 5.579 -2.271 -1.268 1.00 80.06 117 ASP A CA 1
ATOM 856 C C . ASP A 1 117 ? 5.228 -3.706 -1.660 1.00 80.06 117 ASP A C 1
ATOM 858 O O . ASP A 1 117 ? 6.088 -4.451 -2.137 1.00 80.06 117 ASP A O 1
ATOM 862 N N . HIS A 1 118 ? 3.946 -4.074 -1.549 1.00 83.38 118 HIS A N 1
ATOM 863 C CA . HIS A 1 118 ? 3.467 -5.370 -2.007 1.00 83.38 118 HIS A CA 1
ATOM 864 C C . HIS A 1 118 ? 3.711 -5.558 -3.504 1.00 83.38 118 HIS A C 1
ATOM 866 O O . HIS A 1 118 ? 4.173 -6.618 -3.898 1.00 83.38 118 HIS A O 1
ATOM 872 N N . GLN A 1 119 ? 3.434 -4.565 -4.352 1.00 77.56 119 GLN A N 1
ATOM 873 C CA . GLN A 1 119 ? 3.669 -4.660 -5.793 1.00 77.56 119 GLN A CA 1
ATOM 874 C C . GLN A 1 119 ? 5.155 -4.818 -6.106 1.00 77.56 119 GLN A C 1
ATOM 876 O O . GLN A 1 119 ? 5.494 -5.623 -6.964 1.00 77.56 119 GLN A O 1
ATOM 881 N N . ILE A 1 120 ? 6.046 -4.122 -5.394 1.00 71.69 120 ILE A N 1
ATOM 882 C CA . ILE A 1 120 ? 7.496 -4.291 -5.560 1.00 71.69 120 ILE A CA 1
ATOM 883 C C . ILE A 1 120 ? 7.902 -5.724 -5.210 1.00 71.69 120 ILE A C 1
ATOM 885 O O . ILE A 1 120 ? 8.534 -6.396 -6.025 1.00 71.69 120 ILE A O 1
ATOM 889 N N . GLN A 1 121 ? 7.509 -6.214 -4.033 1.00 76.94 121 GLN A N 1
ATOM 890 C CA . GLN A 1 121 ? 7.821 -7.574 -3.584 1.00 76.94 121 GLN A CA 1
ATOM 891 C C . GLN A 1 121 ? 7.181 -8.634 -4.489 1.00 76.94 121 GLN A C 1
ATOM 893 O O . GLN A 1 121 ? 7.825 -9.600 -4.886 1.00 76.94 121 GLN A O 1
ATOM 898 N N . CYS A 1 122 ? 5.931 -8.431 -4.888 1.00 78.06 122 CYS A N 1
ATOM 899 C CA . CYS A 1 122 ? 5.218 -9.317 -5.792 1.00 78.06 122 CYS A CA 1
ATOM 900 C C . CYS A 1 122 ? 5.894 -9.349 -7.167 1.00 78.06 122 CYS A C 1
ATOM 902 O O . CYS A 1 122 ? 6.154 -10.433 -7.672 1.00 78.06 122 CYS A O 1
ATOM 904 N N . CYS A 1 123 ? 6.297 -8.204 -7.729 1.00 68.69 123 CYS A N 1
ATOM 905 C CA . CYS A 1 123 ? 7.103 -8.137 -8.954 1.00 68.69 123 CYS A CA 1
ATOM 906 C C . CYS A 1 123 ? 8.448 -8.866 -8.815 1.00 68.69 123 CYS A C 1
ATOM 908 O O . CYS A 1 123 ? 8.913 -9.478 -9.770 1.00 68.69 123 CYS A O 1
ATOM 910 N N . VAL A 1 124 ? 9.094 -8.796 -7.648 1.00 64.88 124 VAL A N 1
ATOM 911 C CA . VAL A 1 124 ? 10.374 -9.476 -7.385 1.00 64.88 124 VAL A CA 1
ATOM 912 C C . VAL A 1 124 ? 10.229 -11.003 -7.402 1.00 64.88 124 VAL A C 1
ATOM 914 O O . VAL A 1 124 ? 11.167 -11.678 -7.823 1.00 64.88 124 VAL A O 1
ATOM 917 N N . HIS A 1 125 ? 9.088 -11.532 -6.955 1.00 68.75 125 HIS A N 1
ATOM 918 C CA . HIS A 1 125 ? 8.886 -12.967 -6.723 1.00 68.75 125 HIS A CA 1
ATOM 919 C C . HIS A 1 125 ? 7.914 -13.652 -7.700 1.00 68.75 125 HIS A C 1
ATOM 921 O O . HIS A 1 125 ? 7.866 -14.880 -7.740 1.00 68.75 125 HIS A O 1
ATOM 927 N N . ALA A 1 126 ? 7.139 -12.900 -8.486 1.00 60.44 126 ALA A N 1
ATOM 928 C CA . ALA A 1 126 ? 6.172 -13.460 -9.426 1.00 60.44 126 ALA A CA 1
ATOM 929 C C . ALA A 1 126 ? 6.859 -14.080 -10.658 1.00 60.44 126 ALA A C 1
ATOM 931 O O . ALA A 1 126 ? 7.839 -13.519 -11.159 1.00 60.44 126 ALA A O 1
ATOM 932 N N . PRO A 1 127 ? 6.328 -15.188 -11.210 1.00 56.97 127 PRO A N 1
ATOM 933 C CA . PRO A 1 127 ? 6.822 -15.763 -12.456 1.00 56.97 127 PRO A CA 1
ATOM 934 C C . PRO A 1 127 ? 6.674 -14.772 -13.619 1.00 56.97 127 PRO A C 1
ATOM 936 O O . PRO A 1 127 ? 5.696 -14.029 -13.715 1.00 56.97 127 PRO A O 1
ATOM 939 N N . PHE A 1 128 ? 7.648 -14.784 -14.532 1.00 51.69 128 PHE A N 1
ATOM 940 C CA . PHE A 1 128 ? 7.759 -13.827 -15.640 1.00 51.69 128 PHE A CA 1
ATOM 941 C C . PHE A 1 128 ? 6.480 -13.707 -16.494 1.00 51.69 128 PHE A C 1
ATOM 943 O O . PHE A 1 128 ? 6.126 -12.612 -16.932 1.00 51.69 128 PHE A O 1
ATOM 950 N N . SER A 1 129 ? 5.736 -14.807 -16.652 1.00 52.62 129 SER A N 1
ATOM 951 C CA . SER A 1 129 ? 4.457 -14.866 -17.373 1.00 52.62 129 SER A CA 1
ATOM 952 C C . SER A 1 129 ? 3.345 -14.000 -16.761 1.00 52.62 129 SER A C 1
ATOM 954 O O . SER A 1 129 ? 2.480 -13.531 -17.497 1.00 52.62 129 SER A O 1
ATOM 956 N N . GLN A 1 130 ? 3.372 -13.731 -15.449 1.00 52.22 130 GLN A N 1
ATOM 957 C CA . GLN A 1 130 ? 2.421 -12.833 -14.771 1.00 52.22 130 GLN A CA 1
ATOM 958 C C . GLN A 1 130 ? 2.833 -11.354 -14.844 1.00 52.22 130 GLN A C 1
ATOM 960 O O . GLN A 1 130 ? 1.992 -10.470 -14.706 1.00 52.22 130 GLN A O 1
ATOM 965 N N . GLN A 1 131 ? 4.106 -11.057 -15.121 1.00 54.06 131 GLN A N 1
ATOM 966 C CA . GLN A 1 131 ? 4.616 -9.682 -15.193 1.00 54.06 131 GLN A CA 1
ATOM 967 C C . GLN A 1 131 ? 4.309 -9.006 -16.543 1.00 54.06 131 GLN A C 1
ATOM 969 O O . GLN A 1 131 ? 4.300 -7.779 -16.643 1.00 54.06 131 GLN A O 1
ATOM 974 N N . THR A 1 132 ? 4.047 -9.791 -17.597 1.00 51.59 132 THR A N 1
ATOM 97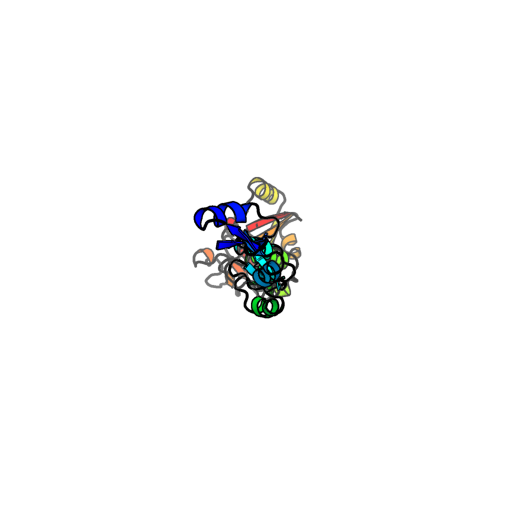5 C CA . THR A 1 132 ? 3.929 -9.289 -18.980 1.00 51.59 132 THR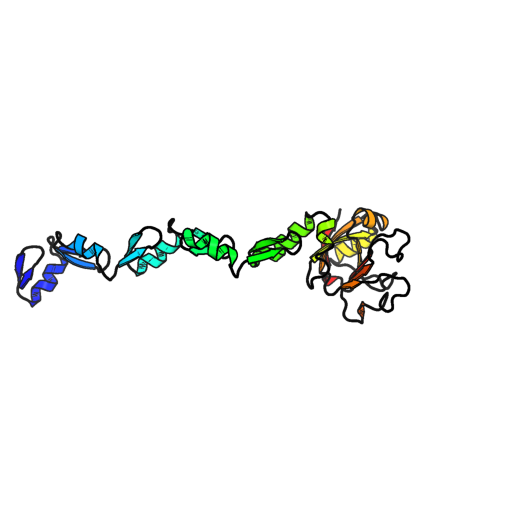 A CA 1
ATOM 976 C C . THR A 1 132 ? 2.584 -8.608 -19.285 1.00 51.59 132 THR A C 1
ATOM 978 O O . THR A 1 132 ? 2.527 -7.776 -20.185 1.00 51.59 132 THR A O 1
ATOM 981 N N . LEU A 1 133 ? 1.520 -8.898 -18.523 1.00 47.94 133 LEU A N 1
ATOM 982 C CA . LEU A 1 133 ? 0.190 -8.282 -18.698 1.00 47.94 133 LEU A CA 1
ATOM 983 C C . LEU A 1 133 ? 0.039 -6.945 -17.954 1.00 47.94 133 LEU A C 1
ATOM 985 O O . LEU A 1 133 ? -0.722 -6.084 -18.383 1.00 47.94 133 LEU A O 1
ATOM 989 N N . ALA A 1 134 ? 0.795 -6.741 -16.874 1.00 48.50 134 ALA A N 1
ATOM 990 C CA . ALA A 1 134 ? 0.716 -5.531 -16.058 1.00 48.50 134 ALA A CA 1
ATOM 991 C C . ALA A 1 134 ? 1.524 -4.348 -16.637 1.00 48.50 134 ALA A C 1
ATOM 993 O O . ALA A 1 134 ? 1.255 -3.196 -16.304 1.00 48.50 134 ALA A O 1
ATOM 994 N N . ALA A 1 135 ? 2.456 -4.603 -17.567 1.00 50.38 135 ALA A N 1
ATOM 995 C CA . ALA A 1 135 ? 3.340 -3.600 -18.179 1.00 50.38 135 ALA A CA 1
ATOM 996 C C . ALA A 1 135 ? 2.633 -2.544 -19.064 1.00 50.38 135 ALA A C 1
ATOM 998 O O . ALA A 1 135 ? 3.302 -1.768 -19.747 1.00 50.38 135 ALA A O 1
ATOM 999 N N . GLN A 1 136 ? 1.297 -2.515 -19.070 1.00 50.44 136 GLN A N 1
ATOM 1000 C CA . GLN A 1 136 ? 0.478 -1.550 -19.808 1.00 50.44 136 GLN A CA 1
ATOM 1001 C C . GLN A 1 136 ? -0.235 -0.521 -18.918 1.00 50.44 136 GLN A C 1
ATOM 1003 O O . GLN A 1 136 ? -0.907 0.360 -19.448 1.00 50.44 136 GLN A O 1
ATOM 1008 N N . SER A 1 137 ? -0.089 -0.589 -17.589 1.00 52.34 137 SER A N 1
ATOM 1009 C CA . SER A 1 137 ? -0.619 0.440 -16.684 1.00 52.34 137 SER A CA 1
ATOM 1010 C C . SER A 1 137 ? 0.430 1.513 -16.382 1.00 52.34 137 SER A C 1
ATOM 1012 O O . SER A 1 137 ? 1.535 1.188 -15.934 1.00 52.34 137 SER A O 1
ATOM 1014 N N . ASP A 1 138 ? 0.071 2.784 -16.575 1.00 51.78 138 ASP A N 1
ATOM 1015 C CA . ASP A 1 138 ? 0.906 3.929 -16.197 1.00 51.78 138 ASP A CA 1
ATOM 1016 C C . ASP A 1 138 ? 1.355 3.828 -14.726 1.00 51.78 138 ASP A C 1
ATOM 1018 O O . ASP A 1 138 ? 0.579 3.491 -13.832 1.00 51.78 138 ASP A O 1
ATOM 1022 N N . GLY A 1 139 ? 2.637 4.112 -14.473 1.00 58.62 139 GLY A N 1
ATOM 1023 C CA . GLY A 1 139 ? 3.219 4.111 -13.125 1.00 58.62 139 GLY A CA 1
ATOM 1024 C C . GLY A 1 139 ? 3.666 2.744 -12.591 1.00 58.62 139 GLY A C 1
ATOM 1025 O O . GLY A 1 139 ? 4.159 2.676 -11.463 1.00 58.62 139 GLY A O 1
ATOM 1026 N N . MET A 1 140 ? 3.559 1.663 -13.375 1.00 72.19 140 MET A N 1
ATOM 1027 C CA . MET A 1 140 ? 4.056 0.351 -12.954 1.00 72.19 140 MET A CA 1
ATOM 1028 C C . MET A 1 140 ? 5.583 0.355 -12.770 1.00 72.19 140 MET A C 1
ATOM 1030 O O . MET A 1 140 ? 6.333 0.827 -13.630 1.00 72.19 140 MET A O 1
ATOM 1034 N N . LYS A 1 141 ? 6.047 -0.228 -11.658 1.00 81.44 141 LYS A N 1
ATOM 1035 C CA . LYS A 1 141 ? 7.460 -0.538 -11.428 1.00 81.44 141 LYS A CA 1
ATOM 1036 C C . LYS A 1 141 ? 7.731 -2.022 -11.686 1.00 81.44 141 LYS A C 1
ATOM 1038 O O . LYS A 1 141 ? 7.057 -2.875 -11.112 1.00 81.44 141 LYS A O 1
ATOM 1043 N N . ILE A 1 142 ? 8.717 -2.330 -12.525 1.00 82.50 142 ILE A N 1
ATOM 1044 C CA . ILE A 1 142 ? 9.080 -3.703 -12.917 1.00 82.50 142 ILE A CA 1
ATOM 1045 C C . ILE A 1 142 ? 10.556 -3.939 -12.612 1.00 82.50 142 ILE A C 1
ATOM 1047 O O . ILE A 1 142 ? 11.372 -3.025 -12.736 1.00 82.50 142 ILE A O 1
ATOM 1051 N N . VAL A 1 143 ? 10.911 -5.161 -12.218 1.00 87.25 143 VAL A N 1
ATOM 1052 C CA . VAL A 1 143 ? 12.316 -5.543 -12.075 1.00 87.25 143 VAL A CA 1
ATOM 1053 C C . VAL A 1 143 ? 12.918 -5.805 -13.452 1.00 87.25 143 VAL A C 1
ATOM 1055 O O . VAL A 1 143 ? 12.390 -6.594 -14.230 1.00 87.25 143 VAL A O 1
ATOM 1058 N N . MET A 1 144 ? 14.036 -5.151 -13.742 1.00 91.69 144 MET A N 1
ATOM 1059 C CA . MET A 1 144 ? 14.834 -5.381 -14.943 1.00 91.69 144 MET A CA 1
ATOM 1060 C C . MET A 1 144 ? 16.317 -5.486 -14.579 1.00 91.69 144 MET A C 1
ATOM 1062 O O . MET A 1 144 ? 16.727 -5.189 -13.456 1.00 91.69 144 MET A O 1
ATOM 1066 N N . TYR A 1 145 ? 17.122 -5.905 -15.543 1.00 93.88 145 TYR A N 1
ATOM 1067 C CA . TYR A 1 145 ? 18.535 -6.199 -15.401 1.00 93.88 145 TYR A CA 1
ATOM 1068 C C . TYR A 1 145 ? 19.341 -5.455 -16.461 1.00 93.88 145 TYR A C 1
ATOM 1070 O O . TYR A 1 145 ? 18.964 -5.424 -17.635 1.00 93.88 145 TYR A O 1
ATOM 1078 N N . HIS A 1 146 ? 20.466 -4.880 -16.051 1.00 96.25 146 HIS A N 1
ATOM 1079 C CA . HIS A 1 146 ? 21.420 -4.227 -16.941 1.00 96.25 146 HIS A CA 1
ATOM 1080 C C . HIS A 1 146 ? 22.788 -4.885 -16.782 1.00 96.25 146 HIS A C 1
ATOM 1082 O O . HIS A 1 146 ? 23.403 -4.778 -15.720 1.00 96.25 146 HIS A O 1
ATOM 1088 N N . GLY A 1 147 ? 23.246 -5.576 -17.825 1.00 96.00 147 GLY A N 1
ATOM 1089 C CA . GLY A 1 147 ? 24.596 -6.126 -17.878 1.00 96.00 147 GLY A CA 1
ATOM 1090 C C . GLY A 1 147 ? 25.571 -5.125 -18.470 1.00 96.00 147 GLY A C 1
ATOM 1091 O O . GLY A 1 147 ? 25.257 -4.464 -19.459 1.00 96.00 147 GLY A O 1
ATOM 1092 N N . THR A 1 148 ? 26.742 -4.995 -17.854 1.00 96.56 148 THR A N 1
ATOM 1093 C CA . THR A 1 148 ? 27.763 -4.045 -18.295 1.00 96.56 148 THR A CA 1
ATOM 1094 C C . THR A 1 148 ? 29.169 -4.482 -17.881 1.00 96.56 148 THR A C 1
ATOM 1096 O O . THR A 1 148 ? 29.354 -5.390 -17.071 1.00 96.56 148 THR A O 1
ATOM 1099 N N . SER A 1 149 ? 30.187 -3.828 -18.442 1.00 96.62 149 SER A N 1
ATOM 1100 C CA . SER A 1 149 ? 31.586 -3.997 -18.041 1.00 96.62 149 SER A CA 1
ATOM 1101 C C . SER A 1 149 ? 31.862 -3.465 -16.629 1.00 96.62 149 SER A C 1
ATOM 1103 O O . SER A 1 149 ? 31.195 -2.538 -16.162 1.00 96.62 149 SER A O 1
ATOM 1105 N N . GLU A 1 150 ? 32.913 -3.983 -15.987 1.00 96.69 150 GLU A N 1
ATOM 1106 C CA . GLU A 1 150 ? 33.395 -3.533 -14.670 1.00 96.69 150 GLU A CA 1
ATOM 1107 C C . GLU A 1 150 ? 33.640 -2.020 -14.608 1.00 96.69 150 GLU A C 1
ATOM 1109 O O . GLU A 1 150 ? 33.223 -1.341 -13.671 1.00 96.69 150 GLU A O 1
ATOM 1114 N N . ARG A 1 151 ? 34.251 -1.449 -15.655 1.00 96.56 151 ARG A N 1
ATOM 1115 C CA . ARG A 1 151 ? 34.523 -0.005 -15.743 1.00 96.56 151 ARG A CA 1
ATOM 1116 C C . ARG A 1 151 ? 33.239 0.824 -15.661 1.00 96.56 151 ARG A C 1
ATOM 1118 O O . ARG A 1 151 ? 33.177 1.811 -14.926 1.00 96.56 151 ARG A O 1
ATOM 1125 N N . ASN A 1 152 ? 32.220 0.433 -16.419 1.00 96.12 152 ASN A N 1
ATOM 1126 C CA . ASN A 1 152 ? 30.927 1.111 -16.409 1.00 96.12 152 ASN A CA 1
ATOM 1127 C C . ASN A 1 152 ? 30.213 0.900 -15.071 1.00 96.12 152 ASN A C 1
ATOM 1129 O O . ASN A 1 152 ? 29.646 1.847 -14.530 1.00 96.12 152 ASN A O 1
ATOM 1133 N N . ALA A 1 153 ? 30.290 -0.309 -14.508 1.00 97.00 153 ALA A N 1
ATOM 1134 C CA . ALA A 1 153 ? 29.721 -0.608 -13.203 1.00 97.00 153 ALA A CA 1
ATOM 1135 C C . ALA A 1 153 ? 30.340 0.242 -12.089 1.00 97.00 153 ALA A C 1
ATOM 1137 O O . ALA A 1 153 ? 29.606 0.786 -11.265 1.00 97.00 153 ALA A O 1
ATOM 1138 N N . ALA A 1 154 ? 31.660 0.431 -12.095 1.00 96.75 154 ALA A N 1
ATOM 1139 C CA . ALA A 1 154 ? 32.343 1.331 -11.171 1.00 96.75 154 ALA A CA 1
ATOM 1140 C C . ALA A 1 154 ? 31.843 2.780 -11.313 1.00 96.75 154 ALA A C 1
ATOM 1142 O O . ALA A 1 154 ? 31.612 3.452 -10.308 1.00 96.75 154 ALA A O 1
ATOM 1143 N N . SER A 1 155 ? 31.610 3.253 -12.544 1.00 96.62 155 SER A N 1
ATOM 1144 C CA . SER A 1 155 ? 31.040 4.587 -12.782 1.00 96.62 155 SER A CA 1
ATOM 1145 C C . SER A 1 155 ? 29.619 4.711 -12.235 1.00 96.62 155 SER A C 1
ATOM 1147 O O . SER A 1 155 ? 29.321 5.680 -11.542 1.00 96.62 155 SER A O 1
ATOM 1149 N N . ILE A 1 156 ? 28.765 3.717 -12.497 1.00 96.81 156 ILE A N 1
ATOM 1150 C CA . ILE A 1 156 ? 27.376 3.682 -12.016 1.00 96.81 156 ILE A CA 1
ATOM 1151 C C . ILE A 1 156 ? 27.339 3.668 -10.485 1.00 96.81 156 ILE A C 1
ATOM 1153 O O . ILE A 1 156 ? 26.580 4.425 -9.888 1.00 96.81 156 ILE A O 1
ATOM 1157 N N . ARG A 1 157 ? 28.188 2.858 -9.837 1.00 95.94 157 ARG A N 1
ATOM 1158 C CA . ARG A 1 157 ? 28.289 2.801 -8.369 1.00 95.94 157 ARG A CA 1
ATOM 1159 C C . ARG A 1 157 ? 28.749 4.129 -7.774 1.00 95.94 157 ARG A C 1
ATOM 1161 O O . ARG A 1 157 ? 28.174 4.572 -6.789 1.00 95.94 157 ARG A O 1
ATOM 1168 N N . ARG A 1 158 ? 29.760 4.764 -8.374 1.00 96.44 158 ARG A N 1
ATOM 1169 C CA . ARG A 1 158 ? 30.292 6.053 -7.908 1.00 96.44 158 ARG A CA 1
ATOM 1170 C C . ARG A 1 158 ? 29.272 7.181 -8.046 1.00 96.44 158 ARG A C 1
ATOM 1172 O O . ARG A 1 158 ? 29.199 8.042 -7.181 1.00 96.44 158 ARG A O 1
ATOM 1179 N N . GLU A 1 159 ? 28.520 7.196 -9.141 1.00 94.25 159 GLU A N 1
ATOM 1180 C CA . GLU A 1 159 ? 27.561 8.265 -9.442 1.00 94.25 159 GLU A CA 1
ATOM 1181 C C . GLU A 1 159 ? 26.169 8.002 -8.856 1.00 94.25 159 GLU A C 1
ATOM 1183 O O . GLU A 1 159 ? 25.347 8.913 -8.804 1.00 94.25 159 GLU A O 1
ATOM 1188 N N . GLY A 1 160 ? 25.881 6.764 -8.447 1.00 93.75 160 GLY A N 1
ATOM 1189 C CA . GLY A 1 160 ? 24.568 6.346 -7.955 1.00 93.75 160 GLY A CA 1
ATOM 1190 C C . GLY A 1 160 ? 23.471 6.327 -9.027 1.00 93.75 160 GLY A C 1
ATOM 1191 O O . GLY A 1 160 ? 22.298 6.205 -8.687 1.00 93.75 160 GLY A O 1
ATOM 1192 N N . ARG A 1 161 ? 23.823 6.455 -10.315 1.00 95.00 161 ARG A N 1
ATOM 1193 C CA . ARG A 1 161 ? 22.875 6.564 -11.437 1.00 95.00 161 ARG A CA 1
ATOM 1194 C C . ARG A 1 161 ? 23.432 5.990 -12.735 1.00 95.00 161 ARG A C 1
ATOM 1196 O O . ARG A 1 161 ? 24.642 5.889 -12.925 1.00 95.00 161 ARG A O 1
ATOM 1203 N N . PHE A 1 162 ? 22.533 5.681 -13.667 1.00 96.88 162 PHE A N 1
ATOM 1204 C CA . PHE A 1 162 ? 22.904 5.323 -15.034 1.00 96.88 162 PHE A CA 1
ATOM 1205 C C . PHE A 1 162 ? 23.180 6.565 -15.888 1.00 96.88 162 PHE A C 1
ATOM 1207 O O . PHE A 1 162 ? 22.579 7.630 -15.708 1.00 96.88 162 PHE A O 1
ATOM 1214 N N . ARG A 1 163 ? 24.054 6.393 -16.881 1.00 94.44 163 ARG A N 1
ATOM 1215 C CA . ARG A 1 163 ? 24.212 7.325 -17.999 1.00 94.44 163 ARG A CA 1
ATOM 1216 C C . ARG A 1 163 ? 23.508 6.737 -19.226 1.00 94.44 163 ARG A C 1
ATOM 1218 O O . ARG A 1 163 ? 23.823 5.603 -19.587 1.00 94.44 163 ARG A O 1
ATOM 1225 N N . PRO A 1 164 ? 22.562 7.454 -19.861 1.00 93.38 164 PRO A N 1
ATOM 1226 C CA . PRO A 1 164 ? 21.907 6.970 -21.069 1.00 93.38 164 PRO A CA 1
ATOM 1227 C C . PRO A 1 164 ? 22.915 6.713 -22.188 1.00 93.38 164 PRO A C 1
ATOM 1229 O O . PRO A 1 164 ? 23.829 7.510 -22.401 1.00 93.38 164 PRO A O 1
ATOM 1232 N N . SER A 1 165 ? 22.695 5.647 -22.956 1.00 91.69 165 SER A N 1
ATOM 1233 C CA . SER A 1 165 ? 23.318 5.506 -24.269 1.00 91.69 165 SER A CA 1
ATOM 1234 C C . SER A 1 165 ? 22.865 6.658 -25.168 1.00 91.69 165 SER A C 1
ATOM 1236 O O . SER A 1 165 ? 21.700 7.066 -25.127 1.00 91.69 165 SER A O 1
ATOM 1238 N N . THR A 1 166 ? 23.762 7.159 -26.015 1.00 91.69 166 THR A N 1
ATOM 1239 C CA . THR A 1 166 ? 23.458 8.185 -27.026 1.00 91.69 166 THR A CA 1
ATOM 1240 C C . THR A 1 166 ? 22.773 7.607 -28.268 1.00 91.69 166 THR A C 1
ATOM 1242 O O . THR A 1 166 ? 22.245 8.360 -29.085 1.00 91.69 166 THR A O 1
ATOM 1245 N N . GLY A 1 167 ? 22.727 6.278 -28.403 1.00 88.44 167 GLY A N 1
ATOM 1246 C CA . GLY A 1 167 ? 22.139 5.587 -29.548 1.00 88.44 167 GLY A CA 1
ATOM 1247 C C . GLY A 1 167 ? 21.721 4.149 -29.244 1.00 88.44 167 GLY A C 1
ATOM 1248 O O . GLY A 1 167 ? 21.497 3.773 -28.095 1.00 88.44 167 GLY A O 1
ATOM 1249 N N . GLY A 1 168 ? 21.609 3.344 -30.298 1.00 89.50 168 GLY A N 1
ATOM 1250 C CA . GLY A 1 168 ? 21.091 1.976 -30.250 1.00 89.50 168 GLY A CA 1
ATOM 1251 C C . GLY A 1 168 ? 19.859 1.808 -31.136 1.00 89.50 168 GLY A C 1
ATOM 1252 O O . GLY A 1 168 ? 19.393 2.752 -31.785 1.00 89.50 168 GLY A O 1
ATOM 1253 N N . MET A 1 169 ? 19.327 0.589 -31.192 1.00 92.75 169 MET A N 1
ATOM 1254 C CA . MET A 1 169 ? 18.213 0.271 -32.090 1.00 92.75 169 MET A CA 1
ATOM 1255 C C . MET A 1 169 ? 16.911 1.004 -31.736 1.00 92.75 169 MET A C 1
ATOM 1257 O O . MET A 1 169 ? 16.095 1.216 -32.628 1.00 92.75 169 MET A O 1
ATOM 1261 N N . LEU A 1 170 ? 16.750 1.419 -30.473 1.00 94.31 170 LEU A N 1
ATOM 1262 C CA . LEU A 1 170 ? 15.635 2.229 -29.972 1.00 94.31 170 LEU A CA 1
ATOM 1263 C C . LEU A 1 170 ? 16.031 3.704 -29.753 1.00 94.31 170 LEU A C 1
ATOM 1265 O O . LEU A 1 170 ? 15.281 4.483 -29.171 1.00 94.31 170 LEU A O 1
ATOM 1269 N N . GLY A 1 171 ? 17.215 4.123 -30.207 1.00 94.44 171 GLY A N 1
ATOM 1270 C CA . GLY A 1 171 ? 17.746 5.458 -29.931 1.00 94.44 171 GLY A CA 1
ATOM 1271 C C . GLY A 1 171 ? 18.268 5.602 -28.499 1.00 94.44 171 GLY A C 1
ATOM 1272 O O . GLY A 1 171 ? 18.655 4.615 -27.872 1.00 94.44 171 GLY A O 1
ATOM 1273 N N . ARG A 1 172 ? 18.326 6.847 -28.010 1.00 94.94 172 ARG A N 1
ATOM 1274 C CA . ARG A 1 172 ? 18.929 7.180 -26.712 1.00 94.94 172 ARG A CA 1
ATOM 1275 C C . ARG A 1 172 ? 18.132 6.622 -25.531 1.00 94.94 172 ARG A C 1
ATOM 1277 O O . ARG A 1 172 ? 16.899 6.637 -25.557 1.00 94.94 172 ARG A O 1
ATOM 1284 N N . GLY A 1 173 ? 18.838 6.238 -24.474 1.00 96.00 173 GLY A N 1
ATOM 1285 C CA . GLY A 1 173 ? 18.241 5.753 -23.231 1.00 96.00 173 GLY A CA 1
ATOM 1286 C C . GLY A 1 173 ? 19.090 4.692 -22.539 1.00 96.00 173 GLY A C 1
ATOM 1287 O O . GLY A 1 173 ? 20.176 4.332 -23.000 1.00 96.00 173 GLY A O 1
ATOM 1288 N N . VAL A 1 174 ? 18.599 4.194 -21.413 1.00 96.94 174 VAL A N 1
ATOM 1289 C CA . VAL A 1 174 ? 19.194 3.076 -20.678 1.00 96.94 174 VAL A CA 1
ATOM 1290 C C . VAL A 1 174 ? 18.498 1.794 -21.119 1.00 96.94 174 VAL A C 1
ATOM 1292 O O . VAL A 1 174 ? 17.275 1.688 -21.040 1.00 96.94 174 VAL A O 1
ATOM 1295 N N . TYR A 1 175 ? 19.274 0.829 -21.607 1.00 95.19 175 TYR A N 1
ATOM 1296 C CA . TYR A 1 175 ? 18.757 -0.457 -22.067 1.00 95.19 175 TYR A CA 1
ATOM 1297 C C . TYR A 1 175 ? 18.760 -1.457 -20.920 1.00 95.19 175 TYR A C 1
ATOM 1299 O O . TYR A 1 175 ? 19.793 -1.649 -20.275 1.00 95.19 175 TYR A O 1
ATOM 1307 N N . LEU A 1 176 ? 17.616 -2.087 -20.667 1.00 94.06 176 LEU A N 1
ATOM 1308 C CA . LEU A 1 176 ? 17.472 -3.116 -19.642 1.00 94.06 176 LEU A CA 1
ATOM 1309 C C . LEU A 1 176 ? 16.686 -4.303 -20.198 1.00 94.06 176 LEU A C 1
ATOM 1311 O O . LEU A 1 176 ? 15.812 -4.164 -21.055 1.00 94.06 176 LEU A O 1
ATOM 1315 N N . SER A 1 177 ? 16.979 -5.488 -19.680 1.00 89.44 177 SER A N 1
ATOM 1316 C CA . SER A 1 177 ? 16.246 -6.705 -20.003 1.00 89.44 177 SER A CA 1
ATOM 1317 C C . SER A 1 177 ? 15.464 -7.188 -18.795 1.00 89.44 177 SER A C 1
ATOM 1319 O O . SER A 1 177 ? 15.950 -7.105 -17.674 1.00 89.44 177 SER A O 1
ATOM 1321 N N . LYS A 1 178 ? 14.273 -7.746 -18.997 1.00 84.69 178 LYS A N 1
ATOM 1322 C CA . LYS A 1 178 ? 13.601 -8.481 -17.921 1.00 84.69 178 LYS A CA 1
ATOM 1323 C C . LYS A 1 178 ? 14.200 -9.881 -17.708 1.00 84.69 178 LYS A C 1
ATOM 1325 O O . LYS A 1 178 ? 13.935 -10.506 -16.689 1.00 84.69 178 LYS A O 1
ATOM 1330 N N . ASP A 1 179 ? 15.031 -10.354 -18.640 1.00 85.00 179 ASP A N 1
ATOM 1331 C CA . ASP A 1 179 ? 15.745 -11.625 -18.558 1.00 85.00 179 ASP A CA 1
ATOM 1332 C C . ASP A 1 179 ? 17.197 -11.398 -18.108 1.00 85.00 179 ASP A C 1
ATOM 1334 O O . ASP A 1 179 ? 18.011 -10.772 -18.794 1.00 85.00 179 ASP A O 1
ATOM 1338 N N . VAL A 1 180 ? 17.533 -11.939 -16.937 1.00 87.88 180 VAL A N 1
ATOM 1339 C CA . VAL A 1 180 ? 18.883 -11.863 -16.369 1.00 87.88 180 VAL A CA 1
ATOM 1340 C C . VAL A 1 180 ? 19.923 -12.579 -17.236 1.00 87.88 180 VAL A C 1
ATOM 1342 O O . VAL A 1 180 ? 21.051 -12.103 -17.346 1.00 87.88 180 VAL A O 1
ATOM 1345 N N . GLN A 1 181 ? 19.571 -13.695 -17.881 1.00 88.44 181 GLN A N 1
ATOM 1346 C CA . GLN A 1 181 ? 20.503 -14.426 -18.742 1.00 88.44 181 GLN A CA 1
ATOM 1347 C C . GLN A 1 181 ? 20.793 -13.620 -20.001 1.00 88.44 181 GLN A C 1
ATOM 1349 O O . GLN A 1 181 ? 21.948 -13.515 -20.410 1.00 88.44 181 GLN A O 1
ATOM 1354 N N . LYS A 1 182 ? 19.780 -12.951 -20.563 1.00 86.12 182 LYS A N 1
ATOM 1355 C CA . LYS A 1 182 ? 19.998 -11.985 -21.644 1.00 86.12 182 LYS A CA 1
ATOM 1356 C C . LYS A 1 182 ? 20.930 -10.854 -21.202 1.00 86.12 182 LYS A C 1
ATOM 1358 O O . LYS A 1 182 ? 21.868 -10.539 -21.928 1.00 86.12 182 LYS A O 1
ATOM 1363 N N . ALA A 1 183 ? 20.727 -10.285 -20.013 1.00 91.50 183 ALA A N 1
ATOM 1364 C CA . ALA A 1 183 ? 21.587 -9.217 -19.501 1.00 91.50 183 ALA A CA 1
ATOM 1365 C C . ALA A 1 183 ? 23.070 -9.635 -19.410 1.00 91.50 183 ALA A C 1
ATOM 1367 O O . ALA A 1 183 ? 23.936 -8.843 -19.774 1.00 91.50 183 ALA A O 1
ATOM 1368 N N . LYS A 1 184 ? 23.373 -10.886 -19.030 1.00 92.19 184 LYS A N 1
ATOM 1369 C CA . LYS A 1 184 ? 24.756 -11.415 -18.936 1.00 92.19 184 LYS A CA 1
ATOM 1370 C C . LYS A 1 184 ? 25.546 -11.379 -20.236 1.00 92.19 184 LYS A C 1
ATOM 1372 O O . LYS A 1 184 ? 26.769 -11.319 -20.193 1.00 92.19 184 LYS A O 1
ATOM 1377 N N . HIS A 1 185 ? 24.876 -11.352 -21.383 1.00 90.94 185 HIS A N 1
ATOM 1378 C CA . HIS A 1 185 ? 25.560 -11.234 -22.670 1.00 90.94 185 HIS A CA 1
ATOM 1379 C C . HIS A 1 185 ? 26.212 -9.855 -22.867 1.00 90.94 185 HIS A C 1
ATOM 1381 O O . HIS A 1 185 ? 27.119 -9.723 -23.683 1.00 90.94 185 HIS A O 1
ATOM 1387 N N . TYR A 1 186 ? 25.773 -8.832 -22.125 1.00 89.75 186 TYR A N 1
ATOM 1388 C CA . TYR A 1 186 ? 26.271 -7.458 -22.250 1.00 89.75 186 TYR A CA 1
ATOM 1389 C C . TYR A 1 186 ? 27.421 -7.125 -21.290 1.00 89.75 186 TYR A C 1
ATOM 1391 O O . TYR A 1 186 ? 28.075 -6.091 -21.439 1.00 89.75 186 TYR A O 1
ATOM 1399 N N . GLY A 1 187 ? 27.698 -7.991 -20.315 1.00 94.12 187 GLY A N 1
ATOM 1400 C CA . GLY A 1 187 ? 28.858 -7.847 -19.450 1.00 94.12 187 GLY A CA 1
ATOM 1401 C C . GLY A 1 187 ? 28.788 -8.692 -18.180 1.00 94.12 187 GLY A C 1
ATOM 1402 O O . GLY A 1 187 ? 27.723 -9.211 -17.838 1.00 94.12 187 GLY A O 1
ATOM 1403 N N . PRO A 1 188 ? 29.928 -8.826 -17.481 1.00 94.44 188 PRO A N 1
ATOM 1404 C CA . PRO A 1 188 ? 30.046 -9.681 -16.304 1.00 94.44 188 PRO A CA 1
ATOM 1405 C C . PRO A 1 188 ? 29.314 -9.129 -15.075 1.00 94.44 188 PRO A C 1
ATOM 1407 O O . PRO A 1 188 ? 28.891 -9.915 -14.236 1.00 94.44 188 PRO A O 1
ATOM 1410 N N . VAL A 1 189 ? 29.127 -7.805 -14.970 1.00 97.06 189 VAL A N 1
ATOM 1411 C CA . VAL A 1 189 ? 28.411 -7.191 -13.843 1.00 97.06 189 VAL A CA 1
ATOM 1412 C C . VAL A 1 189 ? 26.961 -6.959 -14.222 1.00 97.06 189 VAL A C 1
ATOM 1414 O O . VAL A 1 189 ? 26.675 -6.259 -15.198 1.00 97.06 189 VAL A O 1
ATOM 1417 N N . ILE A 1 190 ? 26.044 -7.484 -13.411 1.00 97.62 190 ILE A N 1
ATOM 1418 C CA . ILE A 1 190 ? 24.607 -7.330 -13.627 1.00 97.62 190 ILE A CA 1
ATOM 1419 C C . ILE A 1 190 ? 24.001 -6.460 -12.541 1.00 97.62 190 ILE A C 1
ATOM 1421 O O . ILE A 1 190 ? 23.913 -6.876 -11.391 1.00 97.62 190 ILE A O 1
ATOM 1425 N N . PHE A 1 191 ? 23.493 -5.287 -12.902 1.00 97.31 191 PHE A N 1
ATOM 1426 C CA . PHE A 1 191 ? 22.640 -4.522 -11.999 1.00 97.31 191 PHE A CA 1
ATOM 1427 C C . PHE A 1 191 ? 21.212 -5.038 -12.048 1.00 97.31 191 PHE A C 1
ATOM 1429 O O . PHE A 1 191 ? 20.627 -5.172 -13.123 1.00 97.31 191 PHE A O 1
ATOM 1436 N N . ARG A 1 192 ? 20.640 -5.273 -10.870 1.00 94.25 192 ARG A N 1
ATOM 1437 C CA . ARG A 1 192 ? 19.213 -5.511 -10.678 1.00 94.25 192 ARG A CA 1
ATOM 1438 C C . ARG A 1 192 ? 18.535 -4.183 -10.358 1.00 94.25 192 ARG A C 1
ATOM 1440 O O . ARG A 1 192 ? 18.923 -3.500 -9.409 1.00 94.25 192 ARG A O 1
ATOM 1447 N N . CYS A 1 193 ? 17.515 -3.828 -11.127 1.00 93.50 193 CYS A N 1
ATOM 1448 C CA . CYS A 1 193 ? 16.901 -2.507 -11.093 1.00 93.50 193 CYS A CA 1
ATOM 1449 C C . CYS A 1 193 ? 15.386 -2.590 -10.933 1.00 93.50 193 CYS A C 1
ATOM 1451 O O . CYS A 1 193 ? 14.748 -3.442 -11.542 1.00 93.50 193 CYS A O 1
ATOM 1453 N N . LEU A 1 194 ? 14.806 -1.667 -10.170 1.00 89.75 194 LEU A N 1
ATOM 1454 C CA . LEU A 1 194 ? 13.372 -1.404 -10.152 1.00 89.75 194 LEU A CA 1
ATOM 1455 C C . LEU A 1 194 ? 13.086 -0.211 -11.072 1.00 89.75 194 LEU A C 1
ATOM 1457 O O . LEU A 1 194 ? 13.526 0.906 -10.807 1.00 89.75 194 LEU A O 1
ATOM 1461 N N . VAL A 1 195 ? 12.372 -0.459 -12.166 1.00 90.12 195 VAL A N 1
ATOM 1462 C CA . VAL A 1 195 ? 12.178 0.492 -13.266 1.00 90.12 195 VAL A CA 1
ATOM 1463 C C . VAL A 1 195 ? 10.737 0.975 -13.303 1.00 90.12 195 VAL A C 1
ATOM 1465 O O . VAL A 1 195 ? 9.830 0.170 -13.498 1.00 90.12 195 VAL A O 1
ATOM 1468 N N . SER A 1 196 ? 10.525 2.285 -13.178 1.00 90.06 196 SER A N 1
ATOM 1469 C CA . SER A 1 196 ? 9.237 2.931 -13.452 1.00 90.06 196 SER A CA 1
ATOM 1470 C C . SER A 1 196 ? 9.061 3.131 -14.958 1.00 90.06 196 SER A C 1
ATOM 1472 O O . SER A 1 196 ? 9.627 4.061 -15.540 1.00 90.06 196 SER A O 1
ATOM 1474 N N . VAL A 1 197 ? 8.286 2.257 -15.607 1.00 85.44 197 VAL A N 1
ATOM 1475 C CA . VAL A 1 197 ? 8.211 2.221 -17.082 1.00 85.44 197 VAL A CA 1
ATOM 1476 C C . VAL A 1 197 ? 7.455 3.410 -17.680 1.00 85.44 197 VAL A C 1
ATOM 1478 O O . VAL A 1 197 ? 7.698 3.771 -18.833 1.00 85.44 197 VAL A O 1
ATOM 1481 N N . GLY A 1 198 ? 6.591 4.061 -16.892 1.00 88.12 198 GLY A N 1
ATOM 1482 C CA . GLY A 1 198 ? 5.766 5.180 -17.348 1.00 88.12 198 GLY A CA 1
ATOM 1483 C C . GLY A 1 198 ? 4.950 4.821 -18.592 1.00 88.12 198 GLY A C 1
ATOM 1484 O O . GLY A 1 198 ? 4.502 3.684 -18.735 1.00 88.12 198 GLY A O 1
ATOM 1485 N N . ARG A 1 199 ? 4.803 5.777 -19.512 1.00 87.19 199 ARG A N 1
ATOM 1486 C CA . ARG A 1 199 ? 4.084 5.557 -20.769 1.00 87.19 199 ARG A CA 1
ATOM 1487 C C . ARG A 1 199 ? 4.956 4.768 -21.748 1.00 87.19 199 ARG A C 1
ATOM 1489 O O . ARG A 1 199 ? 5.995 5.263 -22.198 1.00 87.19 199 ARG A O 1
ATOM 1496 N N . VAL A 1 200 ? 4.531 3.555 -22.098 1.00 87.44 200 VAL A N 1
ATOM 1497 C CA . VAL A 1 200 ? 5.309 2.620 -22.929 1.00 87.44 200 VAL A CA 1
ATOM 1498 C C . VAL A 1 200 ? 4.909 2.706 -24.405 1.00 87.44 200 VAL A C 1
ATOM 1500 O O . VAL A 1 200 ? 3.724 2.676 -24.740 1.00 87.44 200 VAL A O 1
ATOM 1503 N N . LYS A 1 201 ? 5.892 2.760 -25.312 1.00 90.44 201 LYS A N 1
ATOM 1504 C CA . LYS A 1 201 ? 5.685 2.594 -26.756 1.00 90.44 201 LYS A CA 1
ATOM 1505 C C . LYS A 1 201 ? 6.126 1.210 -27.217 1.00 90.44 201 LYS A C 1
ATOM 1507 O O . LYS A 1 201 ? 7.303 0.873 -27.142 1.00 90.44 201 LYS A O 1
ATOM 1512 N N . LYS A 1 202 ? 5.193 0.443 -27.783 1.00 89.56 202 LYS A N 1
ATOM 1513 C CA . LYS A 1 202 ? 5.500 -0.791 -28.515 1.00 89.56 202 LYS A CA 1
ATOM 1514 C C . LYS A 1 202 ? 6.174 -0.463 -29.856 1.00 89.56 202 LYS A C 1
ATOM 1516 O O . LYS A 1 202 ? 5.633 0.341 -30.617 1.00 89.56 202 LYS A O 1
ATOM 1521 N N . ILE A 1 203 ? 7.319 -1.090 -30.127 1.00 91.62 203 ILE A N 1
ATOM 1522 C CA . ILE A 1 203 ? 8.095 -1.003 -31.373 1.00 91.62 203 ILE A C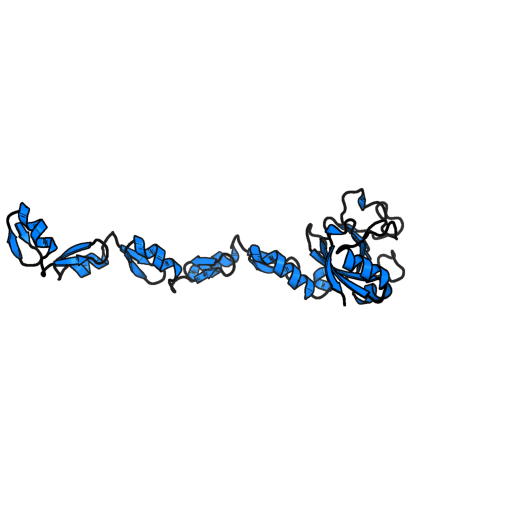A 1
ATOM 1523 C C . ILE A 1 203 ? 8.277 -2.429 -31.911 1.00 91.62 203 ILE A C 1
ATOM 1525 O O . ILE A 1 203 ? 9.116 -3.178 -31.422 1.00 91.62 203 ILE A O 1
ATOM 1529 N N . ASP A 1 204 ? 7.464 -2.832 -32.884 1.00 89.06 204 ASP A N 1
ATOM 1530 C CA . ASP A 1 204 ? 7.292 -4.240 -33.276 1.00 89.06 204 ASP A CA 1
ATOM 1531 C C . ASP A 1 204 ? 7.679 -4.567 -34.722 1.00 89.06 204 ASP A C 1
ATOM 1533 O O . ASP A 1 204 ? 7.392 -5.660 -35.199 1.00 89.06 204 ASP A O 1
ATOM 1537 N N . ARG A 1 205 ? 8.349 -3.643 -35.416 1.00 91.44 205 ARG A N 1
ATOM 1538 C CA . ARG A 1 205 ? 8.900 -3.871 -36.757 1.00 91.44 205 ARG A CA 1
ATOM 1539 C C . ARG A 1 205 ? 10.074 -2.949 -37.045 1.00 91.44 205 ARG A C 1
ATOM 1541 O O . ARG A 1 205 ? 10.121 -1.826 -36.534 1.00 91.44 205 ARG A O 1
ATOM 1548 N N . GLN A 1 206 ? 10.998 -3.401 -37.890 1.00 91.00 206 GLN A N 1
ATOM 1549 C CA . GLN A 1 206 ? 12.102 -2.550 -38.320 1.00 91.00 206 GLN A CA 1
ATOM 1550 C C . GLN A 1 206 ? 11.568 -1.381 -39.151 1.00 91.00 206 GLN A C 1
ATOM 1552 O O . GLN A 1 206 ? 10.595 -1.518 -39.899 1.00 91.00 206 GLN A O 1
ATOM 1557 N N . GLY A 1 207 ? 12.171 -0.206 -38.973 1.00 90.94 207 GLY A N 1
ATOM 1558 C CA . GLY A 1 207 ? 11.689 1.026 -39.596 1.00 90.94 207 GLY A CA 1
ATOM 1559 C C . GLY A 1 207 ? 10.355 1.512 -39.020 1.00 90.94 207 GLY A C 1
ATOM 1560 O O . GLY A 1 207 ? 9.613 2.223 -39.698 1.00 90.94 207 GLY A O 1
ATOM 1561 N N . HIS A 1 208 ? 10.005 1.121 -37.789 1.00 94.69 208 HIS A N 1
ATOM 1562 C CA . HIS A 1 208 ? 8.835 1.679 -37.115 1.00 94.69 208 HIS A CA 1
ATOM 1563 C C . HIS A 1 208 ? 9.004 3.214 -36.984 1.00 94.69 208 HIS A C 1
ATOM 1565 O O . HIS A 1 208 ? 10.067 3.660 -36.549 1.00 94.69 208 HIS A O 1
ATOM 1571 N N . PRO A 1 209 ? 7.981 4.046 -37.282 1.00 95.31 209 PRO A N 1
ATOM 1572 C CA . PRO A 1 209 ? 8.133 5.510 -37.336 1.00 95.31 209 PRO A CA 1
ATOM 1573 C C . PRO A 1 209 ? 8.684 6.137 -36.049 1.00 95.31 209 PRO A C 1
ATOM 1575 O O . PRO A 1 209 ? 9.442 7.100 -36.083 1.00 95.31 209 PRO A O 1
ATOM 1578 N N . LEU A 1 210 ? 8.324 5.549 -34.904 1.00 95.94 210 LEU A N 1
ATOM 1579 C CA . LEU A 1 210 ? 8.788 5.971 -33.580 1.00 95.94 210 LEU A CA 1
ATOM 1580 C C . LEU A 1 210 ? 9.989 5.184 -33.040 1.00 95.94 210 LEU A C 1
ATOM 1582 O O . LEU A 1 210 ? 10.314 5.333 -31.870 1.00 95.94 210 LEU A O 1
ATOM 1586 N N . GLN A 1 211 ? 10.648 4.344 -33.846 1.00 95.19 211 GLN A N 1
ATOM 1587 C CA . GLN A 1 211 ? 11.707 3.437 -33.378 1.00 95.19 211 GLN A CA 1
ATOM 1588 C C . GLN A 1 211 ? 12.820 4.167 -32.616 1.00 95.19 211 GLN A C 1
ATOM 1590 O O . GLN A 1 211 ? 13.250 3.683 -31.576 1.00 95.19 211 GLN A O 1
ATOM 1595 N N . LYS A 1 212 ? 13.245 5.345 -33.089 1.00 95.31 212 LYS A N 1
ATOM 1596 C CA . LYS A 1 212 ? 14.304 6.157 -32.458 1.00 95.31 212 LYS A CA 1
ATOM 1597 C C . LYS A 1 212 ? 13.833 7.533 -31.966 1.00 95.31 212 LYS A C 1
ATOM 1599 O O . LYS A 1 212 ? 14.662 8.346 -31.573 1.00 95.31 212 LYS A O 1
ATOM 1604 N N . THR A 1 213 ? 12.531 7.809 -32.045 1.00 95.56 213 THR A N 1
ATOM 1605 C CA . THR A 1 213 ? 11.937 9.133 -31.774 1.00 95.56 213 THR A CA 1
ATOM 1606 C C . THR A 1 213 ? 10.802 9.084 -30.752 1.00 95.56 213 THR A C 1
ATOM 1608 O O . THR A 1 213 ? 10.212 10.113 -30.429 1.00 95.56 213 THR A O 1
ATOM 1611 N N . TRP A 1 214 ? 10.492 7.915 -30.185 1.00 94.81 214 TRP A N 1
ATOM 1612 C CA . TRP A 1 214 ? 9.484 7.768 -29.129 1.00 94.81 214 TRP A CA 1
ATOM 1613 C C . TRP A 1 214 ? 9.738 8.703 -27.932 1.00 94.81 214 TRP A C 1
ATOM 1615 O O . TRP A 1 214 ? 8.782 9.192 -27.330 1.00 94.81 214 TRP A O 1
ATOM 1625 N N . GLN A 1 215 ? 11.004 9.023 -27.646 1.00 93.88 215 GLN A N 1
ATOM 1626 C CA . GLN A 1 215 ? 11.430 9.922 -26.572 1.00 93.88 215 GLN A CA 1
ATOM 1627 C C . GLN A 1 215 ? 10.831 11.331 -26.710 1.00 93.88 215 GLN A C 1
ATOM 1629 O O . GLN A 1 215 ? 10.468 11.948 -25.715 1.00 93.88 215 GLN A O 1
ATOM 1634 N N . THR A 1 216 ? 10.732 11.855 -27.937 1.00 94.56 216 THR A N 1
ATOM 1635 C CA . THR A 1 216 ? 10.168 13.189 -28.219 1.00 94.56 216 THR A CA 1
ATOM 1636 C C . THR A 1 216 ? 8.662 13.152 -28.473 1.00 94.56 216 THR A C 1
ATOM 1638 O O . THR A 1 216 ? 8.045 14.193 -28.658 1.00 94.56 216 THR A O 1
ATOM 1641 N N . ASN A 1 217 ? 8.057 11.961 -28.444 1.00 95.00 217 ASN A N 1
ATOM 1642 C CA . ASN A 1 217 ? 6.628 11.736 -28.662 1.00 95.00 217 ASN A CA 1
ATOM 1643 C C . ASN A 1 217 ? 5.880 11.417 -27.351 1.00 95.00 217 ASN A C 1
ATOM 1645 O O . ASN A 1 217 ? 4.814 10.805 -27.363 1.00 95.00 217 ASN A O 1
ATOM 1649 N N . GLY A 1 218 ? 6.445 11.820 -26.208 1.00 92.19 218 GLY A N 1
ATOM 1650 C CA . GLY A 1 218 ? 5.791 11.723 -24.900 1.00 92.19 218 GLY A CA 1
ATOM 1651 C C . GLY A 1 218 ? 5.794 10.327 -24.273 1.00 92.19 218 GLY A C 1
ATOM 1652 O O . GLY A 1 218 ? 4.972 10.066 -23.395 1.00 92.19 218 GLY A O 1
ATOM 1653 N N . TYR A 1 219 ? 6.686 9.431 -24.709 1.00 92.56 219 TYR A N 1
ATOM 1654 C CA . TYR A 1 219 ? 6.862 8.103 -24.117 1.00 92.56 219 TYR A CA 1
ATOM 1655 C C . TYR A 1 219 ? 8.092 8.053 -23.206 1.00 92.56 219 TYR A C 1
ATOM 1657 O O . TYR A 1 219 ? 9.115 8.680 -23.480 1.00 92.56 219 TYR A O 1
ATOM 1665 N N . ASN A 1 220 ? 8.003 7.280 -22.122 1.00 94.00 220 ASN A N 1
ATOM 1666 C CA . ASN A 1 220 ? 9.089 7.111 -21.152 1.00 94.00 220 ASN A CA 1
ATOM 1667 C C . ASN A 1 220 ? 9.919 5.850 -21.405 1.00 94.00 220 ASN A C 1
ATOM 1669 O O . ASN A 1 220 ? 11.108 5.838 -21.084 1.00 94.00 220 ASN A O 1
ATOM 1673 N N . THR A 1 221 ? 9.305 4.828 -22.005 1.00 93.19 221 THR A N 1
ATOM 1674 C CA . THR A 1 221 ? 9.956 3.557 -22.337 1.00 93.19 221 THR A CA 1
ATOM 1675 C C . THR A 1 221 ? 9.562 3.114 -23.740 1.00 93.19 221 THR A C 1
ATOM 1677 O O . THR A 1 221 ? 8.383 3.153 -24.089 1.00 93.19 221 THR A O 1
ATOM 1680 N N . ALA A 1 222 ? 10.517 2.633 -24.532 1.00 93.25 222 ALA A N 1
ATOM 1681 C CA . ALA A 1 222 ? 10.232 1.816 -25.707 1.00 93.25 222 ALA A CA 1
ATOM 1682 C C . ALA A 1 222 ? 10.407 0.332 -25.386 1.00 93.25 222 ALA A C 1
ATOM 1684 O O . ALA A 1 222 ? 11.363 -0.053 -24.714 1.00 93.25 222 ALA A O 1
ATOM 1685 N N . TRP A 1 223 ? 9.496 -0.490 -25.902 1.00 92.00 223 TRP A N 1
ATOM 1686 C CA . TRP A 1 223 ? 9.494 -1.938 -25.724 1.00 92.00 223 TRP A CA 1
ATOM 1687 C C . TRP A 1 223 ? 9.367 -2.650 -27.070 1.00 92.00 223 TRP A C 1
ATOM 1689 O O . TRP A 1 223 ? 8.458 -2.371 -27.856 1.00 92.00 223 TRP A O 1
ATOM 1699 N N . VAL A 1 224 ? 10.272 -3.593 -27.310 1.00 89.38 224 VAL A N 1
ATOM 1700 C CA . VAL A 1 224 ? 10.240 -4.526 -28.435 1.00 89.38 224 VAL A CA 1
ATOM 1701 C C . VAL A 1 224 ? 9.672 -5.850 -27.934 1.00 89.38 224 VAL A C 1
ATOM 1703 O O . VAL A 1 224 ? 10.291 -6.465 -27.068 1.00 89.38 224 VAL A O 1
ATOM 1706 N N . PRO A 1 225 ? 8.533 -6.324 -28.460 1.00 84.12 225 PRO A N 1
ATOM 1707 C CA . PRO A 1 225 ? 7.985 -7.621 -28.086 1.00 84.12 225 PRO A CA 1
ATOM 1708 C C . PRO A 1 225 ? 8.889 -8.786 -28.507 1.00 84.12 225 PRO A C 1
ATOM 1710 O O . PRO A 1 225 ? 9.594 -8.689 -29.516 1.00 84.12 225 PRO A O 1
ATOM 1713 N N . PRO A 1 226 ? 8.824 -9.931 -27.811 1.00 79.81 226 PRO A N 1
ATOM 1714 C CA . PRO A 1 226 ? 9.506 -11.129 -28.274 1.00 79.81 226 PRO A CA 1
ATOM 1715 C C . PRO A 1 226 ? 8.934 -11.589 -29.624 1.00 79.81 226 PRO A C 1
ATOM 1717 O O . PRO A 1 226 ? 7.744 -11.434 -29.898 1.00 79.81 226 PRO A O 1
ATOM 1720 N N . ARG A 1 227 ? 9.786 -12.196 -30.454 1.00 82.38 227 ARG A N 1
ATOM 1721 C CA . ARG A 1 227 ? 9.450 -12.830 -31.741 1.00 82.38 227 ARG A CA 1
ATOM 1722 C C . ARG A 1 227 ? 8.762 -11.909 -32.763 1.00 82.38 227 ARG A C 1
ATOM 1724 O O . ARG A 1 227 ? 8.066 -12.395 -33.644 1.00 82.38 227 ARG A O 1
ATOM 1731 N N . CYS A 1 228 ? 8.987 -10.593 -32.697 1.00 84.94 228 CYS A N 1
ATOM 1732 C CA . CYS A 1 228 ? 8.472 -9.638 -33.693 1.00 84.94 228 CYS A CA 1
ATOM 1733 C C . CYS A 1 228 ? 9.435 -9.357 -34.867 1.00 84.94 228 CYS A C 1
ATOM 1735 O O . CYS A 1 228 ? 9.194 -8.459 -35.665 1.00 84.94 228 CYS A O 1
ATOM 1737 N N . GLY A 1 229 ? 10.556 -10.083 -34.969 1.00 85.69 229 GLY A N 1
ATOM 1738 C CA . GLY A 1 229 ? 11.531 -9.915 -36.058 1.00 85.69 229 GLY A CA 1
ATOM 1739 C C . GLY A 1 229 ? 12.432 -8.675 -35.947 1.00 85.69 229 GLY A C 1
ATOM 1740 O O . GLY A 1 229 ? 13.212 -8.398 -36.851 1.00 85.69 229 GLY A O 1
ATOM 1741 N N . MET A 1 230 ? 12.360 -7.933 -34.838 1.00 88.50 230 MET A N 1
ATOM 1742 C CA . MET A 1 230 ? 13.184 -6.739 -34.597 1.00 88.50 230 MET A CA 1
ATOM 1743 C C . MET A 1 230 ? 14.655 -7.035 -34.294 1.00 88.50 230 MET A C 1
ATOM 1745 O O . MET A 1 230 ? 15.521 -6.226 -34.621 1.00 88.50 230 MET A O 1
ATOM 1749 N N . VAL A 1 231 ? 14.941 -8.167 -33.651 1.00 82.50 231 VAL A N 1
ATOM 1750 C CA . VAL A 1 231 ? 16.301 -8.596 -33.298 1.00 82.50 231 VAL A CA 1
ATOM 1751 C C . VAL A 1 231 ? 16.504 -10.062 -33.684 1.00 82.50 231 VAL A C 1
ATOM 1753 O O . VAL A 1 231 ? 15.563 -10.843 -33.525 1.00 82.50 231 VAL A O 1
ATOM 1756 N N . PRO A 1 232 ? 17.709 -10.468 -34.136 1.00 81.69 232 PRO A N 1
ATOM 1757 C CA . PRO A 1 232 ? 17.981 -11.851 -34.543 1.00 81.69 232 PRO A CA 1
ATOM 1758 C C . PRO A 1 232 ? 17.691 -12.889 -33.454 1.00 81.69 232 PRO A C 1
ATOM 1760 O O . PRO A 1 232 ? 17.237 -13.986 -33.751 1.00 81.69 232 PRO A O 1
ATOM 1763 N N . SER A 1 233 ? 17.896 -12.529 -32.183 1.00 79.00 233 SER A N 1
ATOM 1764 C CA . SER A 1 233 ? 17.610 -13.413 -31.048 1.00 79.00 233 SER A CA 1
ATOM 1765 C C . SER A 1 233 ? 16.116 -13.651 -30.812 1.00 79.00 233 SER A C 1
ATOM 1767 O O . SER A 1 233 ? 15.752 -14.528 -30.036 1.00 79.00 233 SER A O 1
ATOM 1769 N N . GLY A 1 234 ? 15.235 -12.839 -31.407 1.00 80.00 234 GLY A N 1
ATOM 1770 C CA . GLY A 1 234 ? 13.801 -12.859 -31.128 1.00 80.00 234 GLY A CA 1
ATOM 1771 C C . GLY A 1 234 ? 13.432 -12.492 -29.683 1.00 80.00 234 GLY A C 1
ATOM 1772 O O . GLY A 1 234 ? 12.266 -12.617 -29.314 1.00 80.00 234 GLY A O 1
ATOM 1773 N N . LEU A 1 235 ? 14.382 -12.044 -28.858 1.00 79.38 235 LEU A N 1
ATOM 1774 C CA . LEU A 1 235 ? 14.139 -11.662 -27.467 1.00 79.38 235 LEU A CA 1
ATOM 1775 C C . LEU A 1 235 ? 13.643 -10.217 -27.369 1.00 79.38 235 LEU A C 1
ATOM 1777 O O . LEU A 1 235 ? 14.006 -9.370 -28.180 1.00 79.38 235 LEU A O 1
ATOM 1781 N N . GLU A 1 236 ? 12.862 -9.912 -26.335 1.00 84.06 236 GLU A N 1
ATOM 1782 C CA . GLU A 1 236 ? 12.385 -8.545 -26.098 1.00 84.06 236 GLU A CA 1
ATOM 1783 C C . GLU A 1 236 ? 13.509 -7.559 -25.742 1.00 84.06 236 GLU A C 1
ATOM 1785 O O . GLU A 1 236 ? 14.500 -7.936 -25.120 1.00 84.06 236 GLU A O 1
ATOM 1790 N N . GLU A 1 237 ? 13.339 -6.282 -26.080 1.00 86.56 237 GLU A N 1
ATOM 1791 C CA . GLU A 1 237 ? 14.239 -5.178 -25.701 1.00 86.56 237 GLU A CA 1
ATOM 1792 C C . GLU A 1 237 ? 13.449 -4.086 -24.981 1.00 86.56 237 GLU A C 1
ATOM 1794 O O . GLU A 1 237 ? 12.317 -3.786 -25.368 1.00 86.56 237 GLU A O 1
ATOM 1799 N N . ASN A 1 238 ? 14.043 -3.465 -23.960 1.00 92.19 238 ASN A N 1
ATOM 1800 C CA . ASN A 1 238 ? 13.462 -2.303 -23.289 1.00 92.19 238 ASN A CA 1
ATOM 1801 C C . ASN A 1 238 ? 14.493 -1.172 -23.253 1.00 92.19 238 ASN A C 1
ATOM 1803 O O . ASN A 1 238 ? 15.656 -1.395 -22.916 1.00 92.19 238 ASN A O 1
ATOM 1807 N N . CYS A 1 239 ? 14.057 0.046 -23.565 1.00 94.88 239 CYS A N 1
ATOM 1808 C CA . CYS A 1 239 ? 14.879 1.248 -23.478 1.00 94.88 239 CYS A CA 1
ATOM 1809 C C . CYS A 1 239 ? 14.119 2.332 -22.716 1.00 94.88 239 CYS A C 1
ATOM 1811 O O . CYS A 1 239 ? 13.037 2.739 -23.136 1.00 94.88 239 CYS A O 1
ATOM 1813 N N . VAL A 1 240 ? 14.680 2.780 -21.596 1.00 95.88 240 VAL A N 1
ATOM 1814 C CA . VAL A 1 240 ? 14.096 3.792 -20.709 1.00 95.88 240 VAL A CA 1
ATOM 1815 C C . VAL A 1 240 ? 14.786 5.124 -20.964 1.00 95.88 240 VAL A C 1
ATOM 1817 O O . VAL A 1 240 ? 16.014 5.199 -20.978 1.00 95.88 240 VAL A O 1
ATOM 1820 N N . LEU A 1 241 ? 14.006 6.183 -21.178 1.00 95.06 241 LEU A N 1
ATOM 1821 C CA . LEU A 1 241 ? 14.543 7.496 -21.543 1.00 95.06 241 LEU A CA 1
ATOM 1822 C C . LEU A 1 241 ? 15.357 8.110 -20.400 1.00 95.06 241 LEU A C 1
ATOM 1824 O O . LEU A 1 241 ? 16.458 8.610 -20.621 1.00 95.06 241 LEU A O 1
ATOM 1828 N N . ASP A 1 242 ? 14.787 8.089 -19.199 1.00 94.88 242 ASP A N 1
ATOM 1829 C CA . ASP A 1 242 ? 15.271 8.841 -18.048 1.00 94.88 242 ASP A CA 1
ATOM 1830 C C . ASP A 1 242 ? 15.863 7.900 -16.981 1.00 94.88 242 ASP A C 1
ATOM 1832 O O . ASP A 1 242 ? 15.124 7.070 -16.439 1.00 94.88 242 ASP A O 1
ATOM 1836 N N . PRO A 1 243 ? 17.171 8.006 -16.667 1.00 95.44 243 PRO A N 1
ATOM 1837 C CA . PRO A 1 243 ? 17.810 7.240 -15.600 1.00 95.44 243 PRO A CA 1
ATOM 1838 C C . PRO A 1 243 ? 17.150 7.382 -14.232 1.00 95.44 243 PRO A C 1
ATOM 1840 O O . PRO A 1 243 ? 17.196 6.429 -13.460 1.00 95.44 243 PRO A O 1
ATOM 1843 N N . ASP A 1 244 ? 16.509 8.516 -13.935 1.00 94.50 244 ASP A N 1
ATOM 1844 C CA . ASP A 1 244 ? 15.907 8.769 -12.617 1.00 94.50 244 ASP A CA 1
ATOM 1845 C C . ASP A 1 244 ? 14.671 7.882 -12.370 1.00 94.50 244 ASP A C 1
ATOM 1847 O O . ASP A 1 244 ? 14.182 7.736 -11.249 1.00 94.50 244 ASP A O 1
ATOM 1851 N N . ARG A 1 245 ? 14.191 7.199 -13.416 1.00 93.38 245 ARG A N 1
ATOM 1852 C CA . ARG A 1 245 ? 13.150 6.164 -13.336 1.00 93.38 245 ARG A CA 1
ATOM 1853 C C . ARG A 1 245 ? 13.690 4.790 -12.947 1.00 93.38 245 ARG A C 1
ATOM 1855 O O . ARG A 1 245 ? 12.900 3.848 -12.845 1.00 93.38 245 ARG A O 1
ATOM 1862 N N . ILE A 1 246 ? 15.003 4.654 -12.765 1.00 94.94 246 ILE A N 1
ATOM 1863 C CA . ILE A 1 246 ? 15.694 3.386 -12.540 1.00 94.94 246 ILE A CA 1
ATOM 1864 C C . ILE A 1 246 ? 16.346 3.410 -11.161 1.00 94.94 246 ILE A C 1
ATOM 1866 O O . ILE A 1 246 ? 17.393 4.015 -10.952 1.00 94.94 246 ILE A O 1
ATOM 1870 N N . GLN A 1 247 ? 15.755 2.680 -10.223 1.00 93.62 247 GLN A N 1
ATOM 1871 C CA . GLN A 1 247 ? 16.345 2.468 -8.908 1.00 93.62 247 GLN A CA 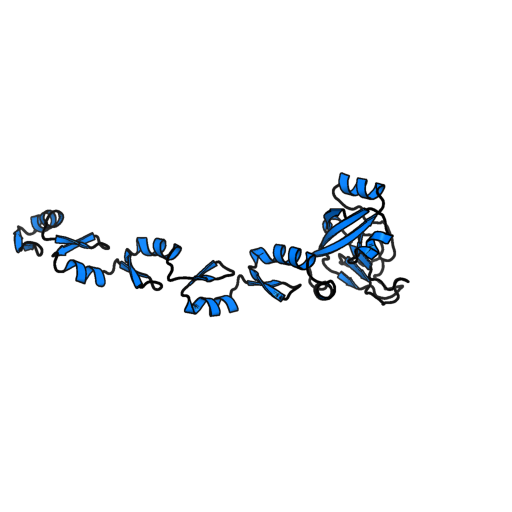1
ATOM 1872 C C . GLN A 1 247 ? 17.242 1.227 -8.937 1.00 93.62 247 GLN A C 1
ATOM 1874 O O . GLN A 1 247 ? 16.780 0.129 -9.248 1.00 93.62 247 GLN A O 1
ATOM 1879 N N . ILE A 1 248 ? 18.518 1.379 -8.583 1.00 95.00 248 ILE A N 1
ATOM 1880 C CA . ILE A 1 248 ? 19.455 0.257 -8.442 1.00 95.00 248 ILE A CA 1
ATOM 1881 C C . ILE A 1 248 ? 19.166 -0.453 -7.117 1.00 95.00 248 ILE A C 1
ATOM 1883 O O . ILE A 1 248 ? 19.226 0.162 -6.056 1.00 95.00 248 ILE A O 1
ATOM 1887 N N . LEU A 1 249 ? 18.851 -1.747 -7.177 1.00 91.44 249 LEU A N 1
ATOM 1888 C CA . LEU A 1 249 ? 18.610 -2.580 -5.993 1.00 91.44 249 LEU A CA 1
ATOM 1889 C C . LEU A 1 249 ? 19.887 -3.283 -5.514 1.00 91.44 249 LEU A C 1
ATOM 1891 O O . LEU A 1 249 ? 20.001 -3.622 -4.343 1.00 91.44 249 LEU A O 1
ATOM 1895 N N . GLY A 1 250 ? 20.829 -3.527 -6.425 1.00 90.62 250 GLY A N 1
ATOM 1896 C CA . GLY A 1 250 ? 22.090 -4.211 -6.155 1.00 90.62 250 GLY A CA 1
ATOM 1897 C C . GLY A 1 250 ? 22.727 -4.739 -7.438 1.00 90.62 250 GLY A C 1
ATOM 1898 O O . GLY A 1 250 ? 22.161 -4.590 -8.525 1.00 90.62 250 GLY A O 1
ATOM 1899 N N . ALA A 1 251 ? 23.897 -5.358 -7.305 1.00 90.38 251 ALA A N 1
ATOM 1900 C CA . ALA A 1 251 ? 24.533 -6.118 -8.376 1.00 90.38 251 ALA A CA 1
ATOM 1901 C C . ALA A 1 251 ? 24.515 -7.616 -8.040 1.00 90.38 251 ALA A C 1
ATOM 1903 O O . ALA A 1 251 ? 24.588 -7.960 -6.859 1.00 90.38 251 ALA A O 1
ATOM 1904 N N . LEU A 1 252 ? 24.382 -8.461 -9.062 1.00 87.44 252 LEU A N 1
ATOM 1905 C CA . LEU A 1 252 ? 24.476 -9.921 -8.974 1.00 87.44 252 LEU A CA 1
ATOM 1906 C C . LEU A 1 252 ? 25.884 -10.403 -9.319 1.00 87.44 252 LEU A C 1
ATOM 1908 O O . LEU A 1 252 ? 26.532 -9.718 -10.145 1.00 87.44 252 LEU A O 1
#